Protein AF-A0A2D4NH31-F1 (afdb_monomer)

Radius of gyration: 20.45 Å; Cα contacts (8 Å, |Δi|>4): 441; chains: 1; bounding box: 51×54×57 Å

pLDDT: mean 83.86, std 16.25, range [34.94, 97.88]

Organism: NCBI:txid129469

Secondary structure (DSSP, 8-state):
--TT--EEEEEETTEEEEEEEEE----SS----EEEEEEEEEEEETTTTEEEEEEEEEEEEESS-EEEEEEEEEE-TTT--EEEEEEEEEEETTEEEEEEEEE-TTS-EEEEEEEEESS---SPPEEETTTEEEEEETTEEEEE-TTT-S-EEEEEEEEEEEEEEEETTTEEEEEEEEP-----S------HHHHHTTT-SEEEEE-

InterPro domains:
  IPR033333 Fanconi anemia group B protein [PTHR28450] (1-206)
  IPR060178 Fanconi anemia group B protein, N-terminal domain [PF28327] (13-206)

Solvent-accessible surface area (backbone atoms only — not comparable to full-atom values): 12253 Å² total; per-residue (Å²): 133,79,96,74,67,56,73,49,77,47,81,52,97,86,29,40,35,43,36,36,45,44,77,51,82,80,90,67,99,62,99,69,47,37,25,33,42,34,36,36,37,24,40,76,36,84,86,81,71,41,73,43,80,78,50,68,30,64,45,84,39,84,44,60,69,69,44,82,75,47,72,49,72,29,26,36,70,89,75,62,49,76,35,46,33,41,35,33,38,31,61,48,94,81,36,31,37,38,40,35,32,38,51,47,95,84,47,42,71,41,84,64,42,73,51,75,36,82,60,80,89,82,53,78,72,49,66,37,64,43,52,28,40,38,37,58,54,97,54,34,45,34,36,36,27,64,86,68,71,46,82,43,68,54,95,59,60,34,63,44,77,80,44,70,48,78,44,90,99,68,44,38,37,35,31,26,29,61,50,86,71,75,92,72,91,69,92,61,89,69,53,75,70,61,63,75,53,65,93,55,72,63,52,78,42,78,109

Mean predicted aligned error: 9.0 Å

Foldseek 3Di:
DDPPKDWDWDDDPQWIKIWIKDWDDDPDDDPKTKIKIKIFTWHQDPVVRDTDTPDMAMDIDIDDDKDFQDWDWAQAPVHRDTWIKTWMWDDDPQKIKIWIWTQDPVRDIDTQAMDIDSDDQPFDWDQYYNRKIWGDDDQWIWIDHSVRNDIDTDPAGAPDFPDWYQDPPQGTKTKGAHDPDDPDDDPDPDDPVNVVCPPDRMDMDHD

Structure (mmCIF, N/CA/C/O backbone):
data_AF-A0A2D4NH31-F1
#
_entry.id   AF-A0A2D4NH31-F1
#
loop_
_atom_site.group_PDB
_atom_site.id
_atom_site.type_symbol
_atom_site.label_atom_id
_atom_site.label_alt_id
_atom_site.label_comp_id
_atom_site.label_asym_id
_atom_site.label_entity_id
_atom_site.label_seq_id
_atom_site.pdbx_PDB_ins_code
_atom_site.Cartn_x
_atom_site.Cartn_y
_atom_site.Cartn_z
_atom_site.occupancy
_atom_site.B_iso_or_equiv
_atom_site.auth_seq_id
_atom_site.auth_comp_id
_atom_site.auth_asym_id
_atom_site.auth_atom_id
_atom_site.pdbx_PDB_model_num
ATOM 1 N N . MET A 1 1 ? 20.960 20.303 0.353 1.00 35.16 1 MET A N 1
ATOM 2 C CA . MET A 1 1 ? 19.932 19.276 0.087 1.00 35.16 1 MET A CA 1
ATOM 3 C C . MET A 1 1 ? 18.627 19.814 0.644 1.00 35.16 1 MET A C 1
ATOM 5 O O . MET A 1 1 ? 18.609 20.156 1.817 1.00 35.16 1 MET A O 1
ATOM 9 N N . SER A 1 2 ? 17.629 20.064 -0.207 1.00 34.94 2 SER A N 1
ATOM 10 C CA . SER A 1 2 ? 16.369 20.687 0.226 1.00 34.94 2 SER A CA 1
ATOM 11 C C . SER A 1 2 ? 15.550 19.700 1.059 1.00 34.94 2 SER A C 1
ATOM 13 O O . SER A 1 2 ? 15.501 18.517 0.737 1.00 34.94 2 SER A O 1
ATOM 15 N N . MET A 1 3 ? 14.921 20.198 2.119 1.00 40.22 3 MET A N 1
ATOM 16 C CA . MET A 1 3 ? 14.243 19.439 3.175 1.00 40.22 3 MET A CA 1
ATOM 17 C C . MET A 1 3 ? 12.854 18.899 2.761 1.00 40.22 3 MET A C 1
ATOM 19 O O . MET A 1 3 ? 12.161 18.314 3.585 1.00 40.22 3 MET A O 1
ATOM 23 N N . ASP A 1 4 ? 12.473 19.059 1.486 1.00 55.31 4 ASP A N 1
ATOM 24 C CA . ASP A 1 4 ? 11.104 18.853 0.982 1.00 55.31 4 ASP A CA 1
ATOM 25 C C . ASP A 1 4 ? 10.920 17.622 0.070 1.00 55.31 4 ASP A C 1
ATOM 27 O O . ASP A 1 4 ? 9.852 17.443 -0.517 1.00 55.31 4 ASP A O 1
ATOM 31 N N . GLN A 1 5 ? 11.935 16.764 -0.092 1.00 63.97 5 GLN A N 1
ATOM 32 C CA . GLN A 1 5 ? 11.829 15.556 -0.925 1.00 63.97 5 GLN A CA 1
ATOM 33 C C . GLN A 1 5 ? 11.678 14.306 -0.060 1.00 63.97 5 GLN A C 1
ATOM 35 O O . GLN A 1 5 ? 12.616 13.859 0.597 1.00 63.97 5 GLN A O 1
ATOM 40 N N . GLN A 1 6 ? 10.475 13.730 -0.072 1.00 84.50 6 GLN A N 1
ATOM 41 C CA . GLN A 1 6 ? 10.212 12.437 0.545 1.00 84.50 6 GLN A CA 1
ATOM 42 C C . GLN A 1 6 ? 10.413 11.317 -0.473 1.00 84.50 6 GLN A C 1
ATOM 44 O O . GLN A 1 6 ? 9.777 11.309 -1.531 1.00 84.50 6 GLN A O 1
ATOM 49 N N . GLU A 1 7 ? 11.246 10.345 -0.106 1.00 92.38 7 GLU A N 1
ATOM 50 C CA . GLU A 1 7 ? 11.591 9.208 -0.953 1.00 92.38 7 GLU A CA 1
ATOM 51 C C . GLU A 1 7 ? 11.245 7.875 -0.285 1.00 92.38 7 GLU A C 1
ATOM 53 O O . GLU A 1 7 ? 11.384 7.708 0.932 1.00 92.38 7 GLU A O 1
ATOM 58 N N . LYS A 1 8 ? 10.798 6.903 -1.084 1.00 94.88 8 LYS A N 1
ATOM 59 C CA . LYS A 1 8 ? 10.596 5.514 -0.656 1.00 94.88 8 LYS A CA 1
ATOM 60 C C . LYS A 1 8 ? 11.096 4.557 -1.728 1.00 94.88 8 LYS A C 1
ATOM 62 O O . LYS A 1 8 ? 10.799 4.726 -2.908 1.00 94.88 8 LYS A O 1
ATOM 67 N N . LEU A 1 9 ? 11.818 3.531 -1.292 1.00 95.50 9 LEU A N 1
ATOM 68 C CA . LEU A 1 9 ? 12.324 2.461 -2.144 1.00 95.50 9 LEU A CA 1
ATOM 69 C C . LEU A 1 9 ? 11.482 1.198 -1.968 1.00 95.50 9 LEU A C 1
ATOM 71 O O . LEU A 1 9 ? 11.072 0.871 -0.855 1.00 95.50 9 LEU A O 1
ATOM 75 N N . LEU A 1 10 ? 11.255 0.480 -3.063 1.00 96.44 10 LEU A N 1
ATOM 76 C CA . LEU A 1 10 ? 10.566 -0.808 -3.066 1.00 96.44 10 LEU A CA 1
ATOM 77 C C . LEU A 1 10 ? 11.167 -1.707 -4.148 1.00 96.44 10 LEU A C 1
ATOM 79 O O . LEU A 1 10 ? 11.255 -1.312 -5.307 1.00 96.44 10 LEU A O 1
ATOM 83 N N . SER A 1 11 ? 11.578 -2.919 -3.789 1.00 95.06 11 SER A N 1
ATOM 84 C CA . SER A 1 11 ? 11.993 -3.924 -4.769 1.00 95.06 11 SER A CA 1
ATOM 85 C C . SER A 1 11 ? 10.765 -4.609 -5.367 1.00 95.06 11 SER A C 1
ATOM 87 O O . SER A 1 11 ? 9.830 -4.941 -4.648 1.00 95.06 11 SER A O 1
ATOM 89 N N . TYR A 1 12 ? 10.746 -4.830 -6.678 1.00 94.25 12 TYR A N 1
ATOM 90 C CA . TYR A 1 12 ? 9.648 -5.494 -7.378 1.00 94.25 12 TYR A CA 1
ATOM 91 C C . TYR A 1 12 ? 10.181 -6.258 -8.592 1.00 94.25 12 TYR A C 1
ATOM 93 O O . TYR A 1 12 ? 10.705 -5.648 -9.521 1.00 94.25 12 TYR A O 1
ATOM 101 N N . ASN A 1 13 ? 10.056 -7.590 -8.593 1.00 90.19 13 ASN A N 1
ATOM 102 C CA . ASN A 1 13 ? 10.499 -8.467 -9.689 1.00 90.19 13 ASN A CA 1
ATOM 103 C C . ASN A 1 13 ? 11.940 -8.186 -10.170 1.00 90.19 13 ASN A C 1
ATOM 105 O O . ASN A 1 13 ? 12.196 -8.072 -11.365 1.00 90.19 13 ASN A O 1
ATOM 109 N N . GLY A 1 14 ? 12.879 -8.017 -9.231 1.00 89.94 14 GLY A N 1
ATOM 110 C CA . GLY A 1 14 ? 14.289 -7.725 -9.539 1.00 89.94 14 GLY A CA 1
ATOM 111 C C . GLY A 1 14 ? 14.580 -6.282 -9.975 1.00 89.94 14 GLY A C 1
ATOM 112 O O . GLY A 1 14 ? 15.736 -5.940 -10.203 1.00 89.94 14 GLY A O 1
ATOM 113 N N . ILE A 1 15 ? 13.561 -5.422 -10.055 1.00 94.06 15 ILE A N 1
ATOM 114 C CA . ILE A 1 15 ? 13.683 -3.988 -10.337 1.00 94.06 15 ILE A CA 1
ATOM 115 C C . ILE A 1 15 ? 13.574 -3.214 -9.021 1.00 94.06 15 ILE A C 1
ATOM 117 O O . ILE A 1 15 ? 12.772 -3.553 -8.150 1.00 94.06 15 ILE A O 1
ATOM 121 N N . LEU A 1 16 ? 14.357 -2.147 -8.880 1.00 96.56 16 LEU A N 1
ATOM 122 C CA . LEU A 1 16 ? 14.229 -1.193 -7.785 1.00 96.56 16 LEU A CA 1
ATOM 123 C C . LEU A 1 16 ? 13.302 -0.047 -8.207 1.00 96.56 16 LEU A C 1
ATOM 125 O O . LEU A 1 16 ? 13.543 0.622 -9.210 1.00 96.56 16 LEU A O 1
ATOM 129 N N . LEU A 1 17 ? 12.237 0.181 -7.446 1.00 97.06 17 LEU A N 1
ATOM 130 C CA . LEU A 1 17 ? 11.320 1.303 -7.620 1.00 97.06 17 LEU A CA 1
ATOM 131 C C . LEU A 1 17 ? 11.682 2.401 -6.622 1.0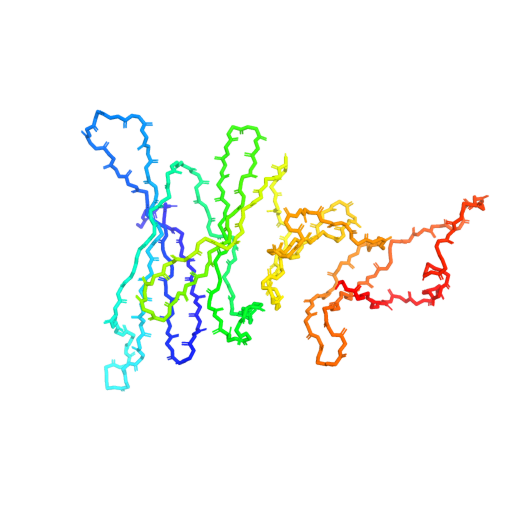0 97.06 17 LEU A C 1
ATOM 133 O O . LEU A 1 17 ? 11.694 2.155 -5.416 1.00 97.06 17 LEU A O 1
ATOM 137 N N . LEU A 1 18 ? 11.949 3.605 -7.120 1.00 96.62 18 LEU A N 1
ATOM 138 C CA . LEU A 1 18 ? 12.160 4.801 -6.307 1.00 96.62 18 LEU A CA 1
ATOM 139 C C . LEU A 1 18 ? 10.979 5.744 -6.488 1.00 96.62 18 LEU A C 1
ATOM 141 O O . LEU A 1 18 ? 10.797 6.313 -7.562 1.00 96.62 18 LEU A O 1
ATOM 145 N N . PHE A 1 19 ? 10.188 5.891 -5.431 1.00 96.38 19 PHE A N 1
ATOM 146 C CA . PHE A 1 19 ? 9.076 6.826 -5.352 1.00 96.38 19 PHE A CA 1
ATOM 147 C C . PHE A 1 19 ? 9.547 8.135 -4.737 1.00 96.38 19 PHE A C 1
ATOM 149 O O . PHE A 1 19 ? 10.156 8.119 -3.669 1.00 96.38 19 PHE A O 1
ATOM 156 N N . GLN A 1 20 ? 9.241 9.252 -5.388 1.00 94.81 20 GLN A N 1
ATOM 157 C CA . GLN A 1 20 ? 9.633 10.588 -4.942 1.00 94.81 20 GLN A CA 1
ATOM 158 C C . GLN A 1 20 ? 8.430 11.520 -5.035 1.00 94.81 20 GLN A C 1
ATOM 160 O O . GLN A 1 20 ? 7.769 11.580 -6.073 1.00 94.81 20 GLN A O 1
ATOM 165 N N . LEU A 1 21 ? 8.143 12.260 -3.967 1.00 92.69 21 LEU A N 1
ATOM 166 C CA . LEU A 1 21 ? 7.190 13.366 -4.029 1.00 92.69 21 LEU A CA 1
ATOM 167 C C . LEU A 1 21 ? 7.921 14.655 -4.395 1.00 92.69 21 LEU A C 1
ATOM 169 O O . LEU A 1 21 ? 8.914 15.019 -3.767 1.00 92.69 21 LEU A O 1
ATOM 173 N N . SER A 1 22 ? 7.394 15.365 -5.387 1.00 87.69 22 SER A N 1
ATOM 174 C CA . SER A 1 22 ? 7.805 16.730 -5.703 1.00 87.69 22 SER A CA 1
ATOM 175 C C . SER A 1 22 ? 6.610 17.666 -5.608 1.00 87.69 22 SER A C 1
ATOM 177 O O . SER A 1 22 ? 5.540 17.373 -6.152 1.00 87.69 22 SER A O 1
ATOM 179 N N . ARG A 1 23 ? 6.801 18.816 -4.966 1.00 80.12 23 ARG A N 1
ATOM 180 C CA . ARG A 1 23 ? 5.819 19.900 -4.974 1.00 80.12 23 ARG A CA 1
ATOM 181 C C . ARG A 1 23 ? 5.955 20.684 -6.280 1.00 80.12 23 ARG A C 1
ATOM 183 O O . ARG A 1 23 ? 7.057 21.074 -6.656 1.00 80.12 23 ARG A O 1
ATOM 190 N N . GLY A 1 24 ? 4.849 20.882 -6.986 1.00 66.25 24 GLY A N 1
ATOM 191 C CA . GLY A 1 24 ? 4.807 21.737 -8.164 1.00 66.25 24 GLY A CA 1
ATOM 192 C C . GLY A 1 24 ? 4.902 23.204 -7.753 1.00 66.25 24 GLY A C 1
ATOM 193 O O . GLY A 1 24 ? 4.111 23.669 -6.932 1.00 66.25 24 GLY A O 1
ATOM 194 N N . ASN A 1 25 ? 5.852 23.935 -8.334 1.00 54.06 25 ASN A N 1
ATOM 195 C CA . ASN A 1 25 ? 5.909 25.389 -8.233 1.00 54.06 25 ASN A CA 1
ATOM 196 C C . ASN A 1 25 ? 5.023 25.971 -9.339 1.00 54.06 25 ASN A C 1
ATOM 198 O O . ASN A 1 25 ? 5.438 26.006 -10.496 1.00 54.06 25 ASN A O 1
ATOM 202 N N . ASN A 1 26 ? 3.808 26.412 -9.013 1.00 51.53 26 ASN A N 1
ATOM 203 C CA . ASN A 1 26 ? 2.998 27.157 -9.976 1.00 51.53 26 ASN A CA 1
ATOM 204 C C . ASN A 1 26 ? 3.430 28.627 -9.959 1.00 51.53 26 ASN A C 1
ATOM 206 O O . ASN A 1 26 ? 3.247 29.324 -8.965 1.00 51.53 26 ASN A O 1
ATOM 210 N N . SER A 1 27 ? 4.007 29.092 -11.068 1.00 50.25 27 SER A N 1
ATOM 211 C CA . SER A 1 27 ? 4.379 30.493 -11.296 1.00 50.25 27 SER A CA 1
ATOM 212 C C . SER A 1 27 ? 3.287 31.319 -11.989 1.00 50.25 27 SER A C 1
ATOM 214 O O . SER A 1 27 ? 3.529 32.483 -12.296 1.00 50.25 27 SER A O 1
ATOM 216 N N . GLN A 1 28 ? 2.086 30.778 -12.231 1.00 48.62 28 GLN A N 1
ATOM 217 C CA . GLN A 1 28 ? 0.996 31.523 -12.871 1.00 48.62 28 GLN A CA 1
ATOM 218 C C . GLN A 1 28 ? -0.382 31.159 -12.297 1.00 48.62 28 GLN A C 1
ATOM 220 O O . GLN A 1 28 ? -0.857 30.038 -12.442 1.00 48.62 28 GLN A O 1
ATOM 225 N N . SER A 1 29 ? -0.970 32.154 -11.624 1.00 49.03 29 SER A N 1
ATOM 226 C CA . SER A 1 29 ? -2.395 32.523 -11.605 1.00 49.03 29 SER A CA 1
ATOM 227 C C . SER A 1 29 ? -3.462 31.419 -11.566 1.00 49.03 29 SER A C 1
ATOM 229 O O . SER A 1 29 ? -4.403 31.481 -12.347 1.00 49.03 29 SER A O 1
ATOM 231 N N . ASP A 1 30 ? -3.349 30.460 -10.649 1.00 48.38 30 ASP A N 1
ATOM 232 C CA . ASP A 1 30 ? -4.504 29.857 -9.971 1.00 48.38 30 ASP A CA 1
ATOM 233 C C . ASP A 1 30 ? -4.023 29.077 -8.737 1.00 48.38 30 ASP A C 1
ATOM 235 O O . ASP A 1 30 ? -3.063 28.307 -8.789 1.00 48.38 30 ASP A O 1
ATOM 239 N N . ASP A 1 31 ? -4.696 29.306 -7.612 1.00 55.06 31 ASP A N 1
ATOM 240 C CA . ASP A 1 31 ? -4.312 28.997 -6.221 1.00 55.06 31 ASP A CA 1
ATOM 241 C C . ASP A 1 31 ? -4.305 27.485 -5.868 1.00 55.06 31 ASP A C 1
ATOM 243 O O . ASP A 1 31 ? -4.482 27.079 -4.717 1.00 55.06 31 ASP A O 1
ATOM 247 N N . ILE A 1 32 ? -4.159 26.608 -6.868 1.00 61.59 32 ILE A N 1
ATOM 248 C CA . ILE A 1 32 ? -4.174 25.151 -6.710 1.00 61.59 32 ILE A CA 1
ATOM 249 C C . ILE A 1 32 ? -2.756 24.620 -6.874 1.00 61.59 32 ILE A C 1
ATOM 251 O O . ILE A 1 32 ? -2.276 24.351 -7.974 1.00 61.59 32 ILE A O 1
ATOM 255 N N . THR A 1 33 ? -2.089 24.419 -5.749 1.00 73.12 33 THR A N 1
ATOM 256 C CA . THR A 1 33 ? -0.815 23.712 -5.693 1.00 73.12 33 THR A CA 1
ATOM 257 C C . THR A 1 33 ? -1.012 22.227 -5.974 1.00 73.12 33 THR A C 1
ATOM 259 O O . THR A 1 33 ? -1.886 21.561 -5.415 1.00 73.12 33 THR A O 1
ATOM 262 N N . ASN A 1 34 ? -0.195 21.705 -6.884 1.00 82.69 34 ASN A N 1
ATOM 263 C CA . ASN A 1 34 ? -0.205 20.305 -7.287 1.00 82.69 34 ASN A CA 1
ATOM 264 C C . ASN A 1 34 ? 1.063 19.639 -6.775 1.00 82.69 34 ASN A C 1
ATOM 266 O O . ASN A 1 34 ? 2.152 20.187 -6.924 1.00 82.69 34 ASN A O 1
ATOM 270 N N . SER A 1 35 ? 0.934 18.447 -6.206 1.00 88.81 35 SER A N 1
ATOM 271 C CA . SER A 1 35 ? 2.084 17.596 -5.907 1.00 88.81 35 SER A CA 1
ATOM 272 C C . SER A 1 35 ? 2.091 16.424 -6.873 1.00 88.81 35 SER A C 1
ATOM 274 O O . SER A 1 35 ? 1.042 15.870 -7.202 1.00 88.81 35 SER A O 1
ATOM 276 N N . THR A 1 36 ? 3.272 16.022 -7.313 1.00 91.88 36 THR A N 1
ATOM 277 C CA . THR A 1 36 ? 3.429 14.903 -8.240 1.00 91.88 36 THR A CA 1
ATOM 278 C C . THR A 1 36 ? 4.196 13.793 -7.545 1.00 91.88 36 THR A C 1
ATOM 280 O O . THR A 1 36 ? 5.275 14.018 -6.996 1.00 91.88 36 THR A O 1
ATOM 283 N N . LEU A 1 37 ? 3.625 12.589 -7.556 1.00 95.00 37 LEU A N 1
ATOM 284 C CA . LEU A 1 37 ? 4.334 11.370 -7.195 1.00 95.00 37 LEU A CA 1
ATOM 285 C C . LEU A 1 37 ? 5.064 10.872 -8.436 1.00 95.00 37 LEU A C 1
ATOM 287 O O . LEU A 1 37 ? 4.428 10.465 -9.406 1.00 95.00 37 LEU A O 1
ATOM 291 N N . HIS A 1 38 ? 6.386 10.895 -8.400 1.00 95.12 38 HIS A N 1
ATOM 292 C CA . HIS A 1 38 ? 7.242 10.315 -9.421 1.00 95.12 38 HIS A CA 1
ATOM 293 C C . HIS A 1 38 ? 7.657 8.907 -9.023 1.00 95.12 38 HIS A C 1
ATOM 295 O O . HIS A 1 38 ? 7.822 8.602 -7.841 1.00 95.12 38 HIS A O 1
ATOM 301 N N . VAL A 1 39 ? 7.858 8.054 -10.020 1.00 96.62 39 VAL A N 1
ATOM 302 C CA . VAL A 1 39 ? 8.483 6.747 -9.848 1.00 96.62 39 VAL A CA 1
ATOM 303 C C . VAL A 1 39 ? 9.557 6.547 -10.896 1.00 96.62 39 VAL A C 1
ATOM 305 O O . VAL A 1 39 ? 9.341 6.799 -12.082 1.00 96.62 39 VAL A O 1
ATOM 308 N N . LYS A 1 40 ? 10.708 6.063 -10.447 1.00 96.06 40 LYS A N 1
ATOM 309 C CA . LYS A 1 40 ? 11.808 5.617 -11.296 1.00 96.06 40 LYS A CA 1
ATOM 310 C C . LYS A 1 40 ? 11.946 4.113 -11.163 1.00 96.06 40 LYS A C 1
ATOM 312 O O . LYS A 1 40 ? 12.031 3.597 -10.049 1.00 96.06 40 LYS A O 1
ATOM 317 N N . ARG A 1 41 ? 11.971 3.412 -12.295 1.00 96.56 41 ARG A N 1
ATOM 318 C CA . ARG A 1 41 ? 12.369 2.004 -12.363 1.00 96.56 41 ARG A CA 1
ATOM 319 C C . ARG A 1 41 ? 13.859 1.948 -12.598 1.00 96.56 41 ARG A C 1
ATOM 321 O O . ARG A 1 41 ? 14.330 2.500 -13.587 1.00 96.56 41 ARG A O 1
ATOM 328 N N . MET A 1 42 ? 14.575 1.270 -11.719 1.00 96.50 42 MET A N 1
ATOM 329 C CA . MET A 1 42 ? 16.020 1.151 -11.794 1.00 96.50 42 MET A CA 1
ATOM 330 C C . MET A 1 42 ? 16.434 -0.314 -11.800 1.00 96.50 42 MET A C 1
ATOM 332 O O . MET A 1 42 ? 15.929 -1.119 -11.017 1.00 96.50 42 MET A O 1
ATOM 336 N N . THR A 1 43 ? 17.375 -0.657 -12.668 1.00 96.19 43 THR A N 1
ATOM 33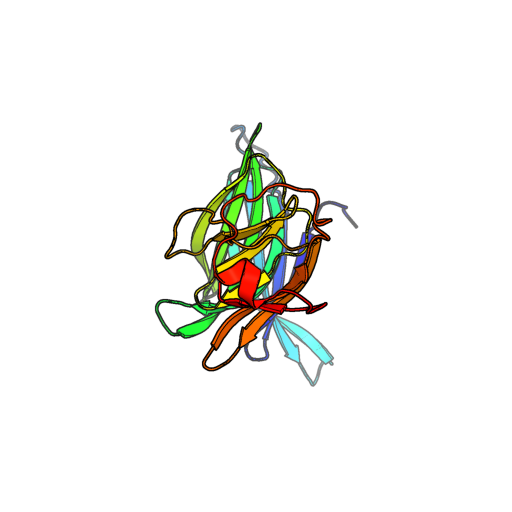7 C CA . THR A 1 43 ? 18.001 -1.982 -12.709 1.00 96.19 43 THR A CA 1
ATOM 338 C C . THR A 1 43 ? 19.460 -1.860 -12.330 1.00 96.19 43 THR A C 1
ATOM 340 O O . THR A 1 43 ? 20.118 -0.884 -12.689 1.00 96.19 43 THR A O 1
ATOM 343 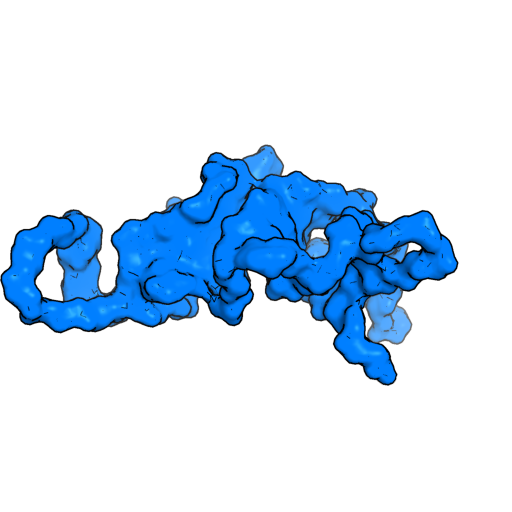N N . PHE A 1 44 ? 19.966 -2.856 -11.612 1.00 95.31 44 PHE A N 1
ATOM 344 C CA . PHE A 1 44 ? 21.378 -2.915 -11.279 1.00 95.31 44 PHE A CA 1
ATOM 345 C C . PHE A 1 44 ? 22.183 -3.378 -12.494 1.00 95.31 44 PHE A C 1
ATOM 347 O O . PHE A 1 44 ? 21.950 -4.466 -13.022 1.00 95.31 44 PHE A O 1
ATOM 354 N N . ASP A 1 45 ? 23.133 -2.559 -12.923 1.00 95.25 45 ASP A N 1
ATOM 355 C CA . ASP A 1 45 ? 24.088 -2.905 -13.963 1.00 95.25 45 ASP A CA 1
ATOM 356 C C . ASP A 1 45 ? 25.339 -3.515 -13.324 1.00 95.25 45 ASP A C 1
ATOM 358 O O . ASP A 1 45 ? 26.034 -2.894 -12.518 1.00 95.25 45 ASP A O 1
ATOM 362 N N . ASN A 1 46 ? 25.630 -4.768 -13.675 1.00 94.38 46 ASN A N 1
ATOM 363 C CA . ASN A 1 46 ? 26.757 -5.491 -13.096 1.00 94.38 46 ASN A CA 1
ATOM 364 C C . ASN A 1 46 ? 28.124 -5.011 -13.619 1.00 94.38 46 ASN A C 1
ATOM 366 O O . ASN A 1 46 ? 29.133 -5.260 -12.958 1.00 94.38 46 ASN A O 1
ATOM 370 N N . GLY A 1 47 ? 28.177 -4.366 -14.785 1.00 96.50 47 GLY A N 1
ATOM 371 C CA . GLY A 1 47 ? 29.400 -3.808 -15.356 1.00 96.50 47 GLY A CA 1
ATOM 372 C C . GLY A 1 47 ? 29.789 -2.505 -14.664 1.00 96.50 47 GLY A C 1
ATOM 373 O O . GLY A 1 47 ? 30.906 -2.387 -14.168 1.00 96.50 47 GLY A O 1
ATOM 374 N N . THR A 1 48 ? 28.853 -1.560 -14.567 1.00 95.25 48 THR A N 1
ATOM 375 C CA . THR A 1 48 ? 29.076 -0.257 -13.921 1.00 95.25 48 THR A CA 1
ATOM 376 C C . THR A 1 48 ? 28.952 -0.311 -12.400 1.00 95.25 48 THR A C 1
ATOM 378 O O . THR A 1 48 ? 29.439 0.595 -11.730 1.00 95.25 48 THR A O 1
ATOM 381 N N . LYS A 1 49 ? 28.337 -1.367 -11.845 1.00 95.00 49 LYS A N 1
ATOM 382 C CA . LYS A 1 49 ? 28.002 -1.519 -10.415 1.00 95.00 49 LYS A CA 1
ATOM 383 C C . LYS A 1 49 ? 27.040 -0.447 -9.896 1.00 95.00 49 LYS A C 1
ATOM 385 O O . LYS A 1 49 ? 27.032 -0.153 -8.701 1.00 95.00 49 LYS A O 1
ATOM 390 N N . LEU A 1 50 ? 26.224 0.131 -10.776 1.00 94.88 50 LEU A N 1
ATOM 391 C CA . LEU A 1 50 ? 25.284 1.202 -10.451 1.00 94.88 50 LEU A CA 1
ATOM 392 C C . LEU A 1 50 ? 23.849 0.817 -10.809 1.00 94.88 50 LEU A C 1
ATOM 394 O O . LEU A 1 50 ? 23.597 -0.032 -11.662 1.00 94.88 50 LEU A O 1
ATOM 398 N N . PHE A 1 51 ? 22.894 1.471 -10.151 1.00 94.94 51 PHE A N 1
ATOM 399 C CA . PHE A 1 51 ? 21.492 1.415 -10.544 1.00 94.94 51 PHE A CA 1
ATOM 400 C C . PHE A 1 51 ? 21.235 2.425 -11.659 1.00 94.94 51 PHE A C 1
ATOM 402 O O . PHE A 1 51 ? 21.364 3.630 -11.448 1.00 94.94 51 PHE A O 1
ATOM 409 N N . ASN A 1 52 ? 20.845 1.927 -12.828 1.00 95.19 52 ASN A N 1
ATOM 410 C CA . ASN A 1 52 ? 20.512 2.748 -13.984 1.00 95.19 52 ASN A CA 1
ATOM 411 C C . ASN A 1 52 ? 18.994 2.877 -14.110 1.00 95.19 52 ASN A C 1
ATOM 413 O O . ASN A 1 52 ? 18.265 1.893 -13.967 1.00 95.19 52 ASN A O 1
ATOM 417 N N . GLU A 1 53 ? 18.519 4.091 -14.383 1.00 95.81 53 GLU A N 1
ATOM 418 C CA . GLU A 1 53 ? 17.108 4.358 -14.662 1.00 95.81 53 GLU A CA 1
ATOM 419 C C . GLU A 1 53 ? 16.713 3.736 -16.009 1.00 95.81 53 GLU A C 1
ATOM 421 O O . GLU A 1 53 ? 17.329 4.001 -17.036 1.00 95.81 53 GLU A O 1
ATOM 426 N N . VAL A 1 54 ? 15.678 2.898 -15.994 1.00 94.44 54 VAL A N 1
ATOM 427 C CA . VAL A 1 54 ? 15.138 2.216 -17.179 1.00 94.44 54 VAL A CA 1
ATOM 428 C C . VAL A 1 54 ? 13.916 2.946 -17.716 1.00 94.44 54 VAL A C 1
ATOM 430 O O . VAL A 1 54 ? 13.705 3.035 -18.921 1.00 94.44 54 VAL A O 1
ATOM 433 N N . SER A 1 55 ? 13.066 3.434 -16.816 1.00 95.12 55 SER A N 1
ATOM 434 C CA . SER A 1 55 ? 11.845 4.142 -17.187 1.00 95.12 55 SER A CA 1
ATOM 435 C C . SER A 1 55 ? 11.290 4.920 -16.006 1.00 95.12 55 SER A C 1
ATOM 437 O O . SER A 1 55 ? 11.565 4.581 -14.850 1.00 95.12 55 SER A O 1
ATOM 439 N N . THR A 1 56 ? 10.439 5.895 -16.298 1.00 95.31 56 THR A N 1
ATOM 440 C CA . THR A 1 56 ? 9.771 6.712 -15.289 1.00 95.31 56 THR A CA 1
ATOM 441 C C . THR A 1 56 ? 8.259 6.690 -15.456 1.00 95.31 56 THR A C 1
ATOM 443 O O . THR A 1 56 ? 7.720 6.350 -16.511 1.00 95.31 56 THR A O 1
ATOM 446 N N . GLY A 1 57 ? 7.566 7.031 -14.377 1.00 94.62 57 GLY A N 1
ATOM 447 C CA . GLY A 1 57 ? 6.135 7.286 -14.357 1.00 94.62 57 GLY A CA 1
ATOM 448 C C . GLY A 1 57 ? 5.822 8.415 -13.388 1.00 94.62 57 GLY A C 1
ATOM 449 O O . GLY A 1 57 ? 6.647 8.784 -12.545 1.00 94.62 57 GLY A O 1
ATOM 450 N N . SER A 1 58 ? 4.621 8.967 -13.492 1.00 94.38 58 SER A N 1
ATOM 451 C CA . SER A 1 58 ? 4.160 9.991 -12.565 1.00 94.38 58 SER A CA 1
ATOM 452 C C . SER A 1 58 ? 2.657 9.915 -12.330 1.00 94.38 58 SER A C 1
ATOM 454 O O . SER A 1 58 ? 1.898 9.375 -13.137 1.00 94.38 58 SER A O 1
ATOM 456 N N . PHE A 1 59 ? 2.233 10.455 -11.194 1.00 93.69 59 PHE A N 1
ATOM 457 C CA . PHE A 1 59 ? 0.836 10.619 -10.828 1.00 93.69 59 PHE A CA 1
ATOM 458 C C . PHE A 1 59 ? 0.635 11.981 -10.173 1.00 93.69 59 PHE A C 1
ATOM 460 O O . PHE A 1 59 ? 1.236 12.282 -9.139 1.00 93.69 59 PHE A O 1
ATOM 467 N N . CYS A 1 60 ? -0.208 12.810 -10.785 1.00 91.06 60 CYS A N 1
ATOM 468 C CA . CYS A 1 60 ? -0.522 14.139 -10.278 1.00 91.06 60 CYS A CA 1
ATOM 469 C C . CYS A 1 60 ? -1.594 14.059 -9.192 1.00 91.06 60 CYS A C 1
ATOM 471 O O . CYS A 1 60 ? -2.643 13.436 -9.362 1.00 91.06 60 CYS A O 1
ATOM 473 N N . ILE A 1 61 ? -1.347 14.744 -8.083 1.00 89.12 61 ILE A N 1
ATOM 474 C CA . ILE A 1 61 ? -2.241 14.809 -6.939 1.00 89.12 61 ILE A CA 1
ATOM 475 C C . ILE A 1 61 ? -2.461 16.280 -6.618 1.00 89.12 61 ILE A C 1
ATOM 477 O O . ILE A 1 61 ? -1.560 16.997 -6.193 1.00 89.12 61 ILE A O 1
ATOM 481 N N . TYR A 1 62 ? -3.696 16.730 -6.788 1.00 85.94 62 TYR A N 1
ATOM 482 C CA . TYR A 1 62 ? -4.077 18.086 -6.416 1.00 85.94 62 TYR A CA 1
ATOM 483 C C . TYR A 1 62 ? -3.927 18.284 -4.908 1.00 85.94 62 TYR A C 1
ATOM 485 O O . TYR A 1 62 ? -4.388 17.429 -4.146 1.00 85.94 62 TYR A O 1
ATOM 493 N N . GLY A 1 63 ? -3.394 19.423 -4.473 1.00 80.31 63 GLY A N 1
ATOM 494 C CA . GLY A 1 63 ? -3.277 19.876 -3.085 1.00 80.31 63 GLY A CA 1
ATOM 495 C C . GLY A 1 63 ? -1.881 19.766 -2.461 1.00 80.31 63 GLY A C 1
ATOM 496 O O . GLY A 1 63 ? -0.941 19.230 -3.047 1.00 80.31 63 GLY A O 1
ATOM 497 N N . GLU A 1 64 ? -1.800 20.260 -1.226 1.00 78.19 64 GLU A N 1
ATOM 498 C CA . GLU A 1 64 ? -0.580 20.324 -0.406 1.00 78.19 64 GLU A CA 1
ATOM 499 C C . GLU A 1 64 ? -0.548 19.246 0.677 1.00 78.19 64 GLU A C 1
ATOM 501 O O . GLU A 1 64 ? -1.525 18.509 0.864 1.00 78.19 64 GLU A O 1
ATOM 506 N N . ASP A 1 65 ? 0.573 19.188 1.403 1.00 86.62 65 ASP A N 1
ATOM 507 C CA . ASP A 1 65 ? 0.795 18.310 2.555 1.00 86.62 65 ASP A CA 1
ATOM 508 C C . ASP A 1 65 ? 0.541 16.833 2.230 1.00 86.62 65 ASP A C 1
ATOM 510 O O . ASP A 1 65 ? -0.193 16.126 2.937 1.00 86.62 65 ASP A O 1
ATOM 514 N N . ILE A 1 66 ? 1.108 16.392 1.105 1.00 91.19 66 ILE A N 1
ATOM 515 C CA . ILE A 1 66 ? 1.067 15.000 0.667 1.00 91.19 66 ILE A CA 1
ATOM 516 C C . ILE A 1 66 ? 2.321 14.291 1.165 1.00 91.19 66 ILE A C 1
ATOM 518 O O . ILE A 1 66 ? 3.424 14.813 1.047 1.00 91.19 66 ILE A O 1
ATOM 522 N N . GLU A 1 67 ? 2.131 13.094 1.711 1.00 93.44 67 GLU A N 1
ATOM 523 C CA . GLU A 1 67 ? 3.177 12.294 2.338 1.00 93.44 67 GLU A CA 1
ATOM 524 C C . GLU A 1 67 ? 3.035 10.817 1.930 1.00 93.44 67 GLU A C 1
ATOM 526 O O . GLU A 1 67 ? 1.926 10.274 1.932 1.00 93.44 67 GLU A O 1
ATOM 531 N N . ILE A 1 68 ? 4.145 10.146 1.607 1.00 95.12 68 ILE A N 1
ATOM 532 C CA . ILE A 1 68 ? 4.208 8.695 1.391 1.00 95.12 68 ILE A CA 1
ATOM 533 C C . ILE A 1 68 ? 4.308 7.974 2.740 1.00 95.12 68 ILE A C 1
ATOM 535 O O . ILE A 1 68 ? 5.369 7.919 3.362 1.00 95.12 68 ILE A O 1
ATOM 539 N N . ILE A 1 69 ? 3.213 7.364 3.183 1.00 95.00 69 ILE A N 1
ATOM 540 C CA . ILE A 1 69 ? 3.155 6.664 4.473 1.00 95.00 69 ILE A CA 1
ATOM 541 C C . ILE A 1 69 ? 3.809 5.292 4.385 1.00 95.00 69 ILE A C 1
ATOM 543 O O . ILE A 1 69 ? 4.634 4.932 5.225 1.00 95.00 69 ILE A O 1
ATOM 547 N N . HIS A 1 70 ? 3.450 4.520 3.363 1.00 95.44 70 HIS A N 1
ATOM 548 C CA . HIS A 1 70 ? 3.903 3.143 3.236 1.00 95.44 70 HIS A CA 1
ATOM 549 C C . HIS A 1 70 ? 3.935 2.700 1.775 1.00 95.44 70 HIS A C 1
ATOM 551 O O . HIS A 1 70 ? 3.074 3.094 0.990 1.00 95.44 70 HIS A O 1
ATOM 557 N N . CYS A 1 71 ? 4.901 1.848 1.436 1.00 95.81 71 CYS A N 1
ATOM 558 C CA . CYS A 1 71 ? 4.981 1.170 0.148 1.00 95.81 71 CYS A CA 1
ATOM 559 C C . CYS A 1 71 ? 5.239 -0.311 0.403 1.00 95.81 71 CYS A C 1
ATOM 561 O O . CYS A 1 71 ? 6.134 -0.648 1.176 1.00 95.81 71 CYS A O 1
ATOM 563 N N . SER A 1 72 ? 4.489 -1.191 -0.249 1.00 95.25 72 SER A N 1
ATOM 564 C CA . SER A 1 72 ? 4.716 -2.636 -0.147 1.00 95.25 72 SER A CA 1
ATOM 565 C C . SER A 1 72 ? 4.157 -3.353 -1.367 1.00 95.25 72 SER A C 1
ATOM 567 O O . SER A 1 72 ? 3.307 -2.808 -2.073 1.00 95.25 72 SER A O 1
ATOM 569 N N . ASN A 1 73 ? 4.633 -4.570 -1.609 1.00 95.12 73 ASN A N 1
ATOM 570 C CA . ASN A 1 73 ? 4.069 -5.430 -2.637 1.00 95.12 73 ASN A CA 1
ATOM 571 C C . ASN A 1 73 ? 2.996 -6.316 -2.013 1.00 95.12 73 ASN A C 1
ATOM 573 O O . ASN A 1 73 ? 3.262 -6.979 -1.013 1.00 95.12 73 ASN A O 1
ATOM 577 N N . THR A 1 74 ? 1.817 -6.360 -2.621 1.00 93.69 74 THR A N 1
ATOM 578 C CA . THR A 1 74 ? 0.736 -7.243 -2.178 1.00 93.69 74 THR A CA 1
ATOM 579 C C . THR A 1 74 ? -0.094 -7.729 -3.365 1.00 93.69 74 THR A C 1
ATOM 581 O O . THR A 1 74 ? 0.004 -7.171 -4.460 1.00 93.69 74 THR A O 1
ATOM 584 N N . SER A 1 75 ? -0.835 -8.823 -3.194 1.00 93.06 75 SER A N 1
ATOM 585 C CA . SER A 1 75 ? -1.669 -9.392 -4.251 1.00 93.06 75 SER A CA 1
ATOM 586 C C . SER A 1 75 ? -2.924 -8.549 -4.475 1.00 93.06 75 SER A C 1
ATOM 588 O O . SER A 1 75 ? -3.639 -8.192 -3.534 1.00 93.06 75 SER A O 1
ATOM 590 N N . ASP A 1 76 ? -3.204 -8.229 -5.737 1.00 93.19 76 ASP A N 1
ATOM 591 C CA . ASP A 1 76 ? -4.433 -7.540 -6.126 1.00 93.19 76 ASP A CA 1
ATOM 592 C C . ASP A 1 76 ? -5.630 -8.490 -6.017 1.00 93.19 76 ASP A C 1
ATOM 594 O O . ASP A 1 76 ? -5.579 -9.630 -6.475 1.00 93.19 76 ASP A O 1
ATOM 598 N N . PHE A 1 77 ? -6.732 -8.026 -5.426 1.00 89.06 77 PHE A N 1
ATOM 599 C CA . PHE A 1 77 ? -7.911 -8.866 -5.194 1.00 89.06 77 PHE A CA 1
ATOM 600 C C . PHE A 1 77 ? -8.612 -9.337 -6.474 1.00 89.06 77 PHE A C 1
ATOM 602 O O . PHE A 1 77 ? -9.395 -10.281 -6.422 1.00 89.06 77 PHE A O 1
ATOM 609 N N . ARG A 1 78 ? -8.379 -8.667 -7.608 1.00 92.75 78 ARG A N 1
ATOM 610 C CA . ARG A 1 78 ? -9.035 -8.964 -8.887 1.00 92.75 78 ARG A CA 1
ATOM 611 C C . ARG A 1 78 ? -8.273 -10.018 -9.673 1.00 92.75 78 ARG A C 1
ATOM 613 O O . ARG A 1 78 ? -8.886 -10.789 -10.402 1.00 92.75 78 ARG A O 1
ATOM 620 N N . THR A 1 79 ? -6.945 -10.022 -9.561 1.00 92.31 79 THR A N 1
ATOM 621 C CA . THR A 1 79 ? -6.068 -10.845 -10.411 1.00 92.31 79 THR A CA 1
ATOM 622 C C . THR A 1 79 ? -5.197 -11.824 -9.631 1.00 92.31 79 THR A C 1
ATOM 624 O O . THR A 1 79 ? -4.633 -12.734 -10.228 1.00 92.31 79 THR A O 1
ATOM 627 N N . GLY A 1 80 ? -5.032 -11.631 -8.321 1.00 90.88 80 GLY A N 1
ATOM 628 C CA . GLY A 1 80 ? -4.071 -12.361 -7.491 1.00 90.88 80 GLY A CA 1
ATOM 629 C C . GLY A 1 80 ? -2.607 -11.993 -7.761 1.00 90.88 80 GLY A C 1
ATOM 630 O O . GLY A 1 80 ? -1.715 -12.490 -7.075 1.00 90.88 80 GLY A O 1
ATOM 631 N N . ILE A 1 81 ? -2.334 -11.116 -8.731 1.00 92.12 81 ILE A N 1
ATOM 632 C CA . ILE A 1 81 ? -0.975 -10.735 -9.115 1.00 92.12 81 ILE A CA 1
ATOM 633 C C . ILE A 1 81 ? -0.389 -9.812 -8.050 1.00 92.12 81 ILE A C 1
ATOM 635 O O . ILE A 1 81 ? -1.046 -8.888 -7.570 1.00 92.12 81 ILE A O 1
ATOM 639 N N . LEU A 1 82 ? 0.878 -10.045 -7.708 1.00 93.94 82 LEU A N 1
ATOM 640 C CA . LEU A 1 82 ? 1.637 -9.171 -6.828 1.00 93.94 82 LEU A CA 1
ATOM 641 C C . LEU A 1 82 ? 1.911 -7.833 -7.531 1.00 93.94 82 LEU A C 1
ATOM 643 O O . LEU A 1 82 ? 2.592 -7.789 -8.562 1.00 93.94 82 LEU A O 1
ATOM 647 N N . HIS A 1 83 ? 1.422 -6.743 -6.949 1.00 95.50 83 HIS A N 1
ATOM 648 C CA . HIS A 1 83 ? 1.646 -5.384 -7.430 1.00 95.50 83 HIS A CA 1
ATOM 649 C C . HIS A 1 83 ? 2.252 -4.497 -6.334 1.00 95.50 83 HIS A C 1
ATOM 651 O O . HIS A 1 83 ? 1.989 -4.714 -5.149 1.00 95.50 83 HIS A O 1
ATOM 657 N N . PRO A 1 84 ? 3.045 -3.477 -6.704 1.00 97.31 84 PRO A N 1
ATOM 658 C CA . PRO A 1 84 ? 3.446 -2.420 -5.787 1.00 97.31 84 PRO A CA 1
ATOM 659 C C . PRO A 1 84 ? 2.253 -1.528 -5.433 1.00 97.31 84 PRO A C 1
ATOM 661 O O . PRO A 1 84 ? 1.586 -0.989 -6.321 1.00 97.31 84 PRO A O 1
ATOM 664 N N . TYR A 1 85 ? 2.034 -1.318 -4.138 1.00 97.62 85 TYR A N 1
ATOM 665 C CA . TYR A 1 85 ? 1.038 -0.391 -3.610 1.00 97.62 85 TYR A CA 1
ATOM 666 C C . TYR A 1 85 ? 1.692 0.722 -2.807 1.00 97.62 85 TYR A C 1
ATOM 668 O O . TYR A 1 85 ? 2.655 0.498 -2.070 1.00 97.62 85 TYR A O 1
ATOM 676 N N . ILE A 1 86 ? 1.135 1.922 -2.944 1.00 97.75 86 ILE A N 1
ATOM 677 C CA . ILE A 1 86 ? 1.631 3.146 -2.327 1.00 97.75 86 ILE A CA 1
ATOM 678 C C . ILE A 1 86 ? 0.483 3.774 -1.546 1.00 97.75 86 ILE A C 1
ATOM 680 O O . ILE A 1 86 ? -0.520 4.195 -2.127 1.00 97.75 86 ILE A O 1
ATOM 684 N N . LEU A 1 87 ? 0.635 3.844 -0.225 1.00 97.88 87 LEU A N 1
ATOM 685 C CA . LEU A 1 87 ? -0.285 4.549 0.653 1.00 97.88 87 LEU A CA 1
ATOM 686 C C . LEU A 1 87 ? 0.204 5.977 0.860 1.00 97.88 87 LEU A C 1
ATOM 688 O O . LEU A 1 87 ? 1.261 6.219 1.446 1.00 97.88 87 LEU A O 1
ATOM 692 N N . LEU A 1 88 ? -0.614 6.919 0.415 1.00 96.31 88 LEU A N 1
ATOM 693 C CA . LEU A 1 88 ? -0.392 8.343 0.573 1.00 96.31 88 LEU A CA 1
ATOM 694 C C . LEU A 1 88 ? -1.338 8.912 1.623 1.00 96.31 88 LEU A C 1
ATOM 696 O O . LEU A 1 88 ? -2.509 8.535 1.715 1.00 96.31 88 LEU A O 1
ATOM 700 N N . LYS A 1 89 ? -0.839 9.890 2.363 1.00 95.00 89 LYS A N 1
ATOM 701 C CA . LYS A 1 89 ? -1.607 10.764 3.240 1.00 95.00 89 LYS A CA 1
ATOM 702 C C . LYS A 1 89 ? -1.659 12.140 2.606 1.00 95.00 89 LYS A C 1
ATOM 704 O O . LYS A 1 89 ? -0.678 12.610 2.049 1.00 95.00 89 LYS A O 1
ATOM 709 N N . LYS A 1 90 ? -2.808 12.789 2.722 1.00 92.06 90 LYS A N 1
ATOM 710 C CA . LYS A 1 90 ? -3.030 14.170 2.316 1.00 92.06 90 LYS A CA 1
ATOM 711 C C . LYS A 1 90 ? -3.800 14.894 3.409 1.00 92.06 90 LYS A C 1
ATOM 713 O O . LYS A 1 90 ? -4.937 14.522 3.726 1.00 92.06 90 LYS A O 1
ATOM 718 N N . LYS A 1 91 ? -3.231 15.965 3.955 1.00 87.50 91 LYS A N 1
ATOM 719 C CA . LYS A 1 91 ? -3.945 16.810 4.920 1.00 87.50 91 LYS A CA 1
ATOM 720 C C . LYS A 1 91 ? -5.011 17.646 4.197 1.00 87.50 91 LYS A C 1
ATOM 722 O O . LYS A 1 91 ? -4.756 18.245 3.157 1.00 87.50 91 LYS A O 1
ATOM 727 N N . LYS A 1 92 ? -6.246 17.677 4.711 1.00 81.06 92 LYS A N 1
ATOM 728 C CA . LYS A 1 92 ? -7.336 18.495 4.150 1.00 81.06 92 LYS A CA 1
ATOM 729 C C . LYS A 1 92 ? -8.146 19.172 5.258 1.00 81.06 92 LYS A C 1
ATOM 731 O O . LYS A 1 92 ? -9.129 18.622 5.758 1.00 81.06 92 LYS A O 1
ATOM 736 N N . LYS A 1 93 ? -7.808 20.425 5.578 1.00 80.31 93 LYS A N 1
ATOM 737 C CA . LYS A 1 93 ? -8.441 21.195 6.667 1.00 80.31 93 LYS A CA 1
ATOM 738 C C . LYS A 1 93 ? -8.422 20.383 7.979 1.00 80.31 93 LYS A C 1
ATOM 740 O O . LYS A 1 93 ? -7.347 20.085 8.481 1.00 80.31 93 LYS A O 1
ATOM 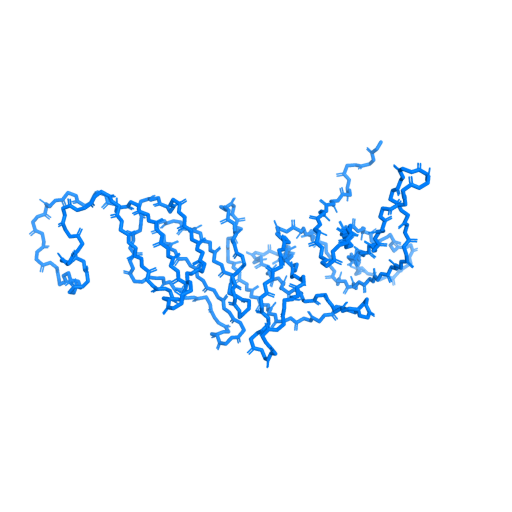745 N N . LYS A 1 94 ? -9.600 20.009 8.500 1.00 81.50 94 LYS A N 1
ATOM 746 C CA . LYS A 1 94 ? -9.784 19.234 9.741 1.00 81.50 94 LYS A CA 1
ATOM 747 C C . LYS A 1 94 ? -9.732 17.711 9.556 1.00 81.50 94 LYS A C 1
ATOM 749 O O . LYS A 1 94 ? -9.688 17.006 10.551 1.00 81.50 94 LYS A O 1
ATOM 754 N N . LYS A 1 95 ? -9.777 17.202 8.319 1.00 87.81 95 LYS A N 1
ATOM 755 C CA . LYS A 1 95 ? -9.753 15.758 8.033 1.00 87.81 95 LYS A CA 1
ATOM 756 C C . LYS A 1 95 ? -8.480 15.380 7.293 1.00 87.81 95 LYS A C 1
ATOM 758 O O . LYS A 1 95 ? -7.930 16.170 6.522 1.00 87.81 95 LYS A O 1
ATOM 763 N N . ILE A 1 96 ? -8.037 14.149 7.472 1.00 93.88 96 ILE A N 1
ATOM 764 C CA . ILE A 1 96 ? -6.886 13.600 6.766 1.00 93.88 96 ILE A CA 1
ATOM 765 C C . ILE A 1 96 ? -7.405 12.581 5.764 1.00 93.88 96 ILE A C 1
ATOM 767 O O . ILE A 1 96 ? -8.162 11.677 6.109 1.00 93.88 96 ILE A O 1
ATOM 771 N N . LYS A 1 97 ? -7.056 12.775 4.492 1.00 95.06 97 LYS A N 1
ATOM 772 C CA . LYS A 1 97 ? -7.415 11.861 3.411 1.00 95.06 97 LYS A CA 1
ATOM 773 C C . LYS A 1 97 ? -6.260 10.894 3.193 1.00 95.06 97 LYS A C 1
ATOM 775 O O . LYS A 1 97 ? -5.125 11.328 3.032 1.00 95.06 97 LYS A O 1
ATOM 780 N N . TYR A 1 98 ? -6.576 9.616 3.111 1.00 96.81 98 TYR A N 1
ATOM 781 C CA . TYR A 1 98 ? -5.651 8.565 2.722 1.00 96.81 98 TYR A CA 1
ATOM 782 C C . TYR A 1 98 ? -6.022 8.060 1.332 1.00 96.81 98 TYR A C 1
ATOM 784 O O . TYR A 1 98 ? -7.205 7.982 0.984 1.00 96.81 98 TYR A O 1
ATOM 792 N N . ILE A 1 99 ? -5.009 7.800 0.513 1.00 96.69 99 ILE A N 1
ATOM 793 C CA . ILE A 1 99 ? -5.144 7.399 -0.886 1.00 96.69 99 ILE A CA 1
ATOM 794 C C . ILE A 1 99 ? -4.224 6.207 -1.109 1.00 96.69 99 ILE A C 1
ATOM 796 O O . ILE A 1 99 ? -3.015 6.325 -0.928 1.00 96.69 99 ILE A O 1
ATOM 800 N N . LEU A 1 100 ? -4.792 5.080 -1.515 1.00 97.88 100 LEU A N 1
ATOM 801 C CA . LEU A 1 100 ? -4.045 3.901 -1.912 1.00 97.88 100 LEU A CA 1
ATOM 802 C C . LEU A 1 100 ? -3.963 3.840 -3.435 1.00 97.88 100 LEU A C 1
ATOM 804 O O . LEU A 1 100 ? -4.991 3.792 -4.120 1.00 97.88 100 LEU A O 1
ATOM 808 N N . LEU A 1 101 ? -2.738 3.823 -3.946 1.00 97.88 101 LEU A N 1
ATOM 809 C CA . LEU A 1 101 ? -2.449 3.670 -5.364 1.00 97.88 101 LEU A CA 1
ATOM 810 C C . LEU A 1 101 ? -1.843 2.295 -5.639 1.00 97.88 101 LEU A C 1
ATOM 812 O O . LEU A 1 101 ? -1.018 1.819 -4.862 1.00 97.88 101 LEU A O 1
ATOM 816 N N . LEU A 1 102 ? -2.212 1.706 -6.771 1.00 97.38 102 LEU A N 1
ATOM 817 C CA . LEU A 1 102 ? -1.551 0.548 -7.371 1.00 97.38 102 LEU A CA 1
ATOM 818 C C . LEU A 1 102 ? -0.658 1.037 -8.507 1.00 97.38 102 LEU A C 1
ATOM 820 O O . LEU A 1 102 ? -1.083 1.852 -9.329 1.00 97.38 102 LEU A O 1
ATOM 824 N N . PHE A 1 103 ? 0.577 0.546 -8.560 1.00 96.94 103 PHE A N 1
ATOM 825 C CA . PHE A 1 103 ? 1.505 0.847 -9.643 1.00 96.94 103 PHE A CA 1
ATOM 826 C C . PHE A 1 103 ? 1.620 -0.311 -10.642 1.00 96.94 103 PHE A C 1
ATOM 828 O O . PHE A 1 103 ? 2.150 -1.382 -10.349 1.00 96.94 103 PHE A O 1
ATOM 835 N N . HIS A 1 104 ? 1.130 -0.085 -11.857 1.00 93.12 104 HIS A N 1
ATOM 836 C CA . HIS A 1 104 ? 1.135 -1.063 -12.939 1.00 93.12 104 HIS A CA 1
ATOM 837 C C . HIS A 1 104 ? 2.522 -1.228 -13.565 1.00 93.12 104 HIS A C 1
ATOM 839 O O . HIS A 1 104 ? 3.351 -0.315 -13.575 1.00 93.12 104 HIS A O 1
ATOM 845 N N . THR A 1 105 ? 2.753 -2.387 -14.183 1.00 85.75 105 THR A N 1
ATOM 846 C CA . THR A 1 105 ? 3.972 -2.700 -14.955 1.00 85.75 105 THR A CA 1
ATOM 847 C C . THR A 1 105 ? 4.270 -1.680 -16.057 1.00 85.75 105 THR A C 1
ATOM 849 O O . THR A 1 105 ? 5.431 -1.375 -16.302 1.00 85.75 105 THR A O 1
ATOM 852 N N . HIS A 1 106 ? 3.235 -1.078 -16.645 1.00 86.94 106 HIS A N 1
ATOM 853 C CA . HIS A 1 106 ? 3.325 -0.086 -17.724 1.00 86.94 106 HIS A CA 1
ATOM 854 C C . HIS A 1 106 ? 3.540 1.360 -17.235 1.00 86.94 106 HIS A C 1
ATOM 856 O O . HIS A 1 106 ? 3.132 2.303 -17.908 1.00 86.94 106 HIS A O 1
ATOM 862 N N . ASN A 1 107 ? 4.124 1.548 -16.048 1.00 89.50 107 ASN A N 1
ATOM 863 C CA . ASN A 1 107 ? 4.376 2.859 -15.434 1.00 89.50 107 ASN A CA 1
ATOM 864 C C . ASN A 1 107 ? 3.127 3.725 -15.199 1.00 89.50 107 ASN A C 1
ATOM 866 O O . ASN A 1 107 ? 3.213 4.952 -15.145 1.00 89.50 107 ASN A O 1
ATOM 870 N N . LYS A 1 108 ? 1.962 3.092 -15.033 1.00 93.06 108 LYS A N 1
ATOM 871 C CA . LYS A 1 108 ? 0.696 3.776 -14.752 1.00 93.06 108 LYS A CA 1
ATOM 872 C C . LYS A 1 108 ? 0.279 3.560 -13.308 1.00 93.06 108 LYS A C 1
ATOM 874 O O . LYS A 1 108 ? 0.431 2.467 -12.774 1.00 93.06 108 LYS A O 1
ATOM 879 N N . PHE A 1 109 ? -0.286 4.594 -12.706 1.00 96.38 109 PHE A N 1
ATOM 880 C CA . PHE A 1 109 ? -0.909 4.501 -11.395 1.00 96.38 109 PHE A CA 1
ATOM 881 C C . PHE A 1 109 ? -2.417 4.332 -11.538 1.00 96.38 109 PHE A C 1
ATOM 883 O O . PHE A 1 109 ? -3.043 4.934 -12.411 1.00 96.38 109 PHE A O 1
ATOM 890 N N . GLU A 1 110 ? -2.993 3.539 -10.650 1.00 95.94 110 GLU A N 1
ATOM 891 C CA . GLU A 1 110 ? -4.429 3.361 -10.498 1.00 95.94 110 GLU A CA 1
ATOM 892 C C . GLU A 1 110 ? -4.833 3.722 -9.068 1.00 95.94 110 GLU A C 1
ATOM 894 O O . GLU A 1 110 ? -4.192 3.298 -8.107 1.00 95.94 110 GLU A O 1
ATOM 899 N N . LEU A 1 111 ? -5.908 4.498 -8.925 1.00 96.38 111 LEU A N 1
ATOM 900 C CA . LEU A 1 111 ? -6.524 4.754 -7.628 1.00 96.38 111 LEU A CA 1
ATOM 901 C C . LEU A 1 111 ? -7.360 3.544 -7.213 1.00 96.38 111 LEU A C 1
ATOM 903 O O . LEU A 1 111 ? -8.387 3.276 -7.829 1.00 96.38 111 LEU A O 1
ATOM 907 N N . VAL A 1 112 ? -6.952 2.868 -6.142 1.00 96.38 112 VAL A N 1
ATOM 908 C CA . VAL A 1 112 ? -7.622 1.649 -5.669 1.00 96.38 112 VAL A CA 1
ATOM 909 C C . VAL A 1 112 ? -8.591 1.932 -4.529 1.00 96.38 112 VAL A C 1
ATOM 911 O O . VAL A 1 112 ? -9.706 1.421 -4.514 1.00 96.38 112 VAL A O 1
ATOM 914 N N . LEU A 1 113 ? -8.184 2.763 -3.572 1.00 96.19 113 LEU A N 1
ATOM 915 C CA . LEU A 1 113 ? -8.994 3.074 -2.400 1.00 96.19 113 LEU A CA 1
ATOM 916 C C . LEU A 1 113 ? -8.699 4.493 -1.918 1.00 96.19 113 LEU A C 1
ATOM 918 O O . LEU A 1 113 ? -7.567 4.973 -1.970 1.00 96.19 113 LEU A O 1
ATOM 922 N N . GLN A 1 114 ? -9.722 5.170 -1.407 1.00 95.94 114 GLN A N 1
ATOM 923 C CA . GLN A 1 114 ? -9.563 6.429 -0.691 1.00 95.94 114 GLN A CA 1
ATOM 924 C C . GLN A 1 114 ? -10.469 6.452 0.536 1.00 95.94 114 GLN A C 1
ATOM 926 O O . GLN A 1 114 ? -11.634 6.075 0.457 1.00 95.94 114 GLN A O 1
ATOM 931 N N . PHE A 1 115 ? -9.960 6.957 1.652 1.00 96.25 115 PHE A N 1
ATOM 932 C CA . PHE A 1 115 ? -10.735 7.099 2.883 1.00 96.25 115 PHE A CA 1
ATOM 933 C C . PHE A 1 115 ? -10.307 8.346 3.651 1.00 96.25 115 PHE A C 1
ATOM 935 O O . PHE A 1 115 ? -9.341 9.025 3.288 1.00 96.25 115 PHE A O 1
ATOM 942 N N . LYS A 1 116 ? -11.086 8.718 4.665 1.00 95.75 116 LYS A N 1
ATOM 943 C CA . LYS A 1 116 ? -10.823 9.896 5.493 1.00 95.75 116 LYS A CA 1
ATOM 944 C C . LYS A 1 116 ? -10.852 9.498 6.954 1.00 95.75 116 LYS A C 1
ATOM 946 O O . LYS A 1 116 ? -11.752 8.772 7.360 1.00 95.75 116 LYS A O 1
ATOM 951 N N . LEU A 1 117 ? -9.915 10.039 7.714 1.00 95.19 117 LEU A N 1
ATOM 952 C CA . LEU A 1 117 ? -9.863 9.930 9.162 1.00 95.19 117 LEU A CA 1
ATOM 953 C C . LEU A 1 117 ? -9.851 11.330 9.769 1.00 95.19 117 LEU A C 1
ATOM 955 O O . LEU A 1 117 ? -9.364 12.290 9.161 1.00 95.19 117 LEU A O 1
ATOM 959 N N . ASP A 1 118 ? -10.389 11.430 10.976 1.00 93.50 118 ASP A N 1
ATOM 960 C CA . ASP A 1 118 ? -10.373 12.667 11.763 1.00 93.50 118 ASP A CA 1
ATOM 961 C C . ASP A 1 118 ? -9.091 12.776 12.616 1.00 93.50 118 ASP A C 1
ATOM 963 O O . ASP A 1 118 ? -8.866 13.772 13.297 1.00 93.50 118 ASP A O 1
ATOM 967 N N . TYR A 1 119 ? -8.209 11.778 12.502 1.00 92.94 119 TYR A N 1
ATOM 968 C CA . TYR A 1 119 ? -6.885 11.700 13.111 1.00 92.94 119 TYR A CA 1
ATOM 969 C C . TYR A 1 119 ? -5.833 11.277 12.072 1.00 92.94 119 TYR A C 1
ATOM 971 O O . TYR A 1 119 ? -6.156 10.812 10.975 1.00 92.94 119 TYR A O 1
ATOM 979 N N . ALA A 1 120 ? -4.554 11.467 12.405 1.00 92.50 120 ALA A N 1
ATOM 980 C CA . ALA A 1 120 ? -3.441 10.971 11.600 1.00 92.50 120 ALA A CA 1
ATOM 981 C C . ALA A 1 120 ? -3.035 9.591 12.114 1.00 92.50 120 ALA A C 1
ATOM 983 O O . ALA A 1 120 ? -2.766 9.464 13.304 1.00 92.50 120 ALA A O 1
ATOM 984 N N . ILE A 1 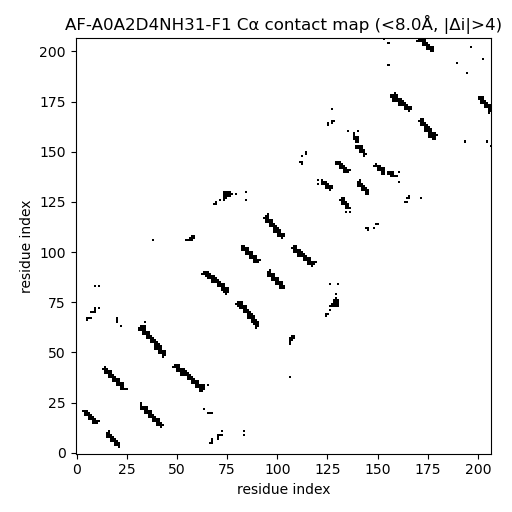121 ? -2.930 8.601 11.231 1.00 94.31 121 ILE A N 1
ATOM 985 C CA . ILE A 1 121 ? -2.265 7.333 11.541 1.00 94.31 121 ILE A CA 1
ATOM 986 C C . ILE A 1 121 ? -0.799 7.637 11.862 1.00 94.31 121 ILE A C 1
ATOM 988 O O . ILE A 1 121 ? -0.093 8.205 11.019 1.00 94.31 121 ILE A O 1
ATOM 992 N N . LYS A 1 122 ? -0.375 7.319 13.086 1.00 90.25 122 LYS A N 1
ATOM 993 C CA . LYS A 1 122 ? 1.004 7.508 13.571 1.00 90.25 122 LYS A CA 1
ATOM 994 C C . LYS A 1 122 ? 1.705 6.172 13.789 1.00 90.25 122 LYS A C 1
ATOM 996 O O . LYS A 1 122 ? 2.928 6.095 13.741 1.00 90.25 122 LYS A O 1
ATOM 1001 N N . GLU A 1 123 ? 0.916 5.144 14.045 1.00 88.88 123 GLU A N 1
ATOM 1002 C CA . GLU A 1 123 ? 1.325 3.781 14.292 1.00 88.88 123 GLU A CA 1
ATOM 1003 C C . GLU A 1 123 ? 1.783 3.106 12.990 1.00 88.88 123 GLU A C 1
ATOM 1005 O O . GLU A 1 123 ? 1.401 3.531 11.892 1.00 88.88 123 GLU A O 1
ATOM 1010 N N . PRO A 1 124 ? 2.595 2.039 13.081 1.00 90.12 124 PRO A N 1
ATOM 1011 C CA . PRO A 1 124 ? 2.990 1.269 11.912 1.00 90.12 124 PRO A CA 1
ATOM 1012 C C . PRO A 1 124 ? 1.775 0.753 11.133 1.00 90.12 124 PRO A C 1
ATOM 1014 O O . PRO A 1 124 ? 0.896 0.087 11.680 1.00 90.12 124 PRO A O 1
ATOM 1017 N N . VAL A 1 125 ? 1.762 1.037 9.832 1.00 94.31 125 VAL A N 1
ATOM 1018 C CA . VAL A 1 125 ? 0.747 0.553 8.891 1.00 94.31 125 VAL A CA 1
ATOM 1019 C C . VAL A 1 125 ? 1.284 -0.656 8.144 1.00 94.31 125 VAL A C 1
ATOM 1021 O O . VAL A 1 125 ? 2.458 -0.680 7.767 1.00 94.31 125 VAL A O 1
ATOM 1024 N N . LYS A 1 126 ? 0.413 -1.628 7.872 1.00 94.12 126 LYS A N 1
ATOM 1025 C CA . LYS A 1 126 ? 0.684 -2.710 6.921 1.00 94.12 126 LYS A CA 1
ATOM 1026 C C . LYS A 1 126 ? -0.354 -2.718 5.807 1.00 94.12 126 LYS A C 1
ATOM 1028 O O . LYS A 1 126 ? -1.505 -2.341 6.020 1.00 94.12 126 LYS A O 1
ATOM 1033 N N . ILE A 1 127 ? 0.067 -3.158 4.624 1.00 96.00 127 ILE A N 1
ATOM 1034 C CA . ILE A 1 127 ? -0.813 -3.430 3.486 1.00 96.00 127 ILE A CA 1
ATOM 1035 C C . ILE A 1 127 ? -0.684 -4.926 3.179 1.00 96.00 127 ILE A C 1
ATOM 1037 O O . ILE A 1 127 ? 0.407 -5.410 2.886 1.00 96.00 127 ILE A O 1
ATOM 1041 N N . LEU A 1 128 ? -1.783 -5.658 3.312 1.00 94.62 128 LEU A N 1
ATOM 1042 C CA . LEU A 1 128 ? -1.872 -7.116 3.170 1.00 94.62 128 LEU A CA 1
ATOM 1043 C C . LEU A 1 128 ? -2.603 -7.487 1.876 1.00 94.62 128 LEU A C 1
ATOM 1045 O O . LEU A 1 128 ? -2.971 -6.587 1.123 1.00 94.62 128 LEU A O 1
ATOM 1049 N N . ALA A 1 129 ? -2.783 -8.775 1.564 1.00 92.56 129 ALA A N 1
ATOM 1050 C CA . ALA A 1 129 ? -3.462 -9.209 0.334 1.00 92.56 129 ALA A CA 1
ATOM 1051 C C . ALA A 1 129 ? -4.845 -8.587 0.142 1.00 92.56 129 ALA A C 1
ATOM 1053 O O . ALA A 1 129 ? -5.524 -8.184 1.092 1.00 92.56 129 ALA A O 1
ATOM 1054 N N . GLY A 1 130 ? -5.259 -8.520 -1.121 1.00 90.44 130 GLY A N 1
ATOM 1055 C CA . GLY A 1 130 ? -6.527 -7.925 -1.499 1.00 90.44 130 GLY A CA 1
ATOM 1056 C C . GLY A 1 130 ? -6.565 -6.411 -1.295 1.00 90.44 130 GLY A C 1
ATOM 1057 O O . GLY A 1 130 ? -7.631 -5.845 -1.089 1.00 90.44 130 GLY A O 1
ATOM 1058 N N . PRO A 1 131 ? -5.432 -5.737 -1.510 1.00 94.38 131 PRO A N 1
ATOM 1059 C CA . PRO A 1 131 ? -4.869 -4.720 -0.606 1.00 94.38 131 PRO A CA 1
ATOM 1060 C C . PRO A 1 131 ? -5.719 -4.334 0.621 1.00 94.38 131 PRO A C 1
ATOM 1062 O O . PRO A 1 131 ? -6.499 -3.382 0.583 1.00 94.38 131 PRO A O 1
ATOM 1065 N N . THR A 1 132 ? -5.491 -5.000 1.753 1.00 96.00 132 THR A N 1
ATOM 1066 C CA . THR A 1 132 ? -6.085 -4.602 3.043 1.00 96.00 132 THR A CA 1
ATOM 1067 C C . THR A 1 132 ? -5.111 -3.734 3.830 1.00 96.00 132 THR A C 1
ATOM 1069 O O . THR A 1 132 ? -4.010 -4.175 4.153 1.00 96.00 132 THR A O 1
ATOM 1072 N N . ILE A 1 133 ? -5.500 -2.503 4.154 1.00 97.00 133 ILE A N 1
ATOM 1073 C CA . ILE A 1 133 ? -4.717 -1.607 5.011 1.00 97.00 133 ILE A CA 1
ATOM 1074 C C . ILE A 1 133 ? -5.109 -1.882 6.456 1.00 97.00 133 ILE A C 1
ATOM 1076 O O . ILE A 1 133 ? -6.292 -1.814 6.782 1.00 97.00 133 ILE A O 1
ATOM 1080 N N . ILE A 1 134 ? -4.124 -2.140 7.311 1.00 95.31 134 ILE A N 1
ATOM 1081 C CA . ILE A 1 134 ? -4.324 -2.398 8.737 1.00 95.31 134 ILE A CA 1
ATOM 1082 C C . ILE A 1 134 ? -3.387 -1.530 9.578 1.00 95.31 134 ILE A C 1
ATOM 1084 O O . ILE A 1 134 ? -2.209 -1.357 9.247 1.00 95.31 134 ILE A O 1
ATOM 1088 N N . TRP A 1 135 ? -3.923 -0.956 10.651 1.00 94.69 135 TRP A N 1
ATOM 1089 C CA . TRP A 1 135 ? -3.178 -0.149 11.614 1.00 94.69 135 TRP A CA 1
ATOM 1090 C C . TRP A 1 135 ? -3.823 -0.246 12.993 1.00 94.69 135 TRP A C 1
ATOM 1092 O O . TRP A 1 135 ? -4.968 -0.668 13.146 1.00 94.69 135 TRP A O 1
ATOM 1102 N N . TYR A 1 136 ? -3.067 0.145 14.008 1.00 90.81 136 TYR A N 1
ATOM 1103 C CA . TYR A 1 136 ? -3.545 0.195 15.380 1.00 90.81 136 TYR A CA 1
ATOM 1104 C C . TYR A 1 136 ? -3.839 1.641 15.773 1.00 90.81 136 TYR A C 1
ATOM 1106 O O . TYR A 1 136 ? -3.090 2.535 15.391 1.00 90.81 136 TYR A O 1
ATOM 1114 N N . TYR A 1 137 ? -4.921 1.878 16.511 1.00 91.62 137 TYR A N 1
ATOM 1115 C CA . TYR A 1 137 ? -5.285 3.203 17.008 1.00 91.62 137 TYR A CA 1
ATOM 1116 C C . TYR A 1 137 ? -6.100 3.083 18.299 1.00 91.62 137 TYR A C 1
ATOM 1118 O O . TYR A 1 137 ? -7.112 2.388 18.324 1.00 91.62 137 TYR A O 1
ATOM 1126 N N . GLU A 1 138 ? -5.665 3.757 19.369 1.00 88.19 138 GLU A N 1
ATOM 1127 C CA . GLU A 1 138 ? -6.384 3.837 20.657 1.00 88.19 138 GLU A CA 1
ATOM 1128 C C . GLU A 1 138 ? -6.933 2.488 21.173 1.00 88.19 138 GLU A 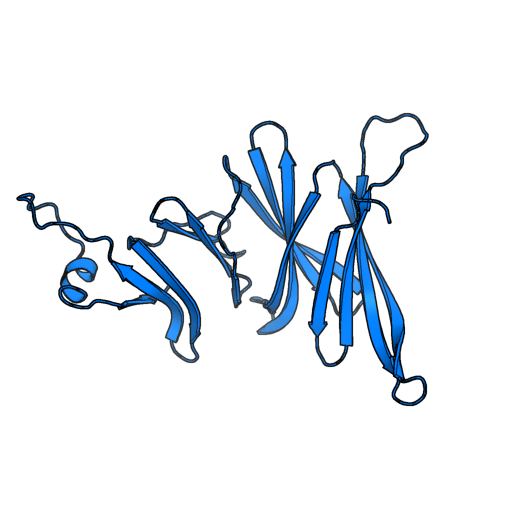C 1
ATOM 1130 O O . GLU A 1 138 ? -8.106 2.379 21.518 1.00 88.19 138 GLU A O 1
ATOM 1135 N N . GLY A 1 139 ? -6.116 1.428 21.208 1.00 83.31 139 GLY A N 1
ATOM 1136 C CA . GLY A 1 139 ? -6.569 0.115 21.707 1.00 83.31 139 GLY A CA 1
ATOM 1137 C C . GLY A 1 139 ? -7.220 -0.788 20.657 1.00 83.31 139 GLY A C 1
ATOM 1138 O O . GLY A 1 139 ? -7.488 -1.960 20.921 1.00 83.31 139 GLY A O 1
ATOM 1139 N N . HIS A 1 140 ? -7.475 -0.259 19.462 1.00 87.62 140 HIS A N 1
ATOM 1140 C CA . HIS A 1 140 ? -8.266 -0.922 18.438 1.00 87.62 140 HIS A CA 1
ATOM 1141 C C . HIS A 1 140 ? -7.425 -1.238 17.207 1.00 87.62 140 HIS A C 1
ATOM 1143 O O . HIS A 1 140 ? -6.685 -0.398 16.687 1.00 87.62 140 HIS A O 1
ATOM 1149 N N . LEU A 1 141 ? -7.565 -2.467 16.716 1.00 90.12 141 LEU A N 1
ATOM 1150 C CA . LEU A 1 141 ? -7.028 -2.868 15.427 1.00 90.12 141 LEU A CA 1
ATOM 1151 C C . LEU A 1 141 ? -8.043 -2.497 14.342 1.00 90.12 141 LEU A C 1
ATOM 1153 O O . LEU A 1 141 ? -9.138 -3.059 14.282 1.00 90.12 141 LEU A O 1
ATOM 1157 N N . LEU A 1 142 ? -7.682 -1.533 13.503 1.00 94.00 142 LEU A N 1
ATOM 1158 C CA . LEU A 1 142 ? -8.538 -0.990 12.456 1.00 94.00 142 LEU A CA 1
ATOM 1159 C C . LEU A 1 142 ? -8.057 -1.458 11.088 1.00 94.00 142 LEU A C 1
ATOM 1161 O O . LEU A 1 142 ? -6.853 -1.566 10.844 1.00 94.00 142 LEU A O 1
ATOM 1165 N N . HIS A 1 143 ? -8.998 -1.704 10.184 1.00 95.12 143 HIS A N 1
ATOM 1166 C CA . HIS A 1 143 ? -8.677 -2.098 8.821 1.00 95.12 143 HIS A CA 1
ATOM 1167 C C . HIS A 1 143 ? -9.661 -1.537 7.796 1.00 95.12 143 HIS A C 1
ATOM 1169 O O . HIS A 1 143 ? -10.789 -1.159 8.110 1.00 95.12 143 HIS A O 1
ATOM 1175 N N . ILE A 1 144 ? -9.219 -1.476 6.544 1.00 97.00 144 ILE A N 1
ATOM 1176 C CA . ILE A 1 144 ? -10.045 -1.135 5.384 1.00 97.00 144 ILE A CA 1
ATOM 1177 C C . ILE A 1 144 ? -9.487 -1.827 4.141 1.00 97.00 144 ILE A C 1
ATOM 1179 O O . ILE A 1 144 ? -8.271 -1.926 3.973 1.00 97.00 144 ILE A O 1
ATOM 1183 N N . SER A 1 145 ? -10.365 -2.260 3.243 1.00 95.75 145 SER A N 1
ATOM 1184 C CA . SER A 1 145 ? -9.998 -2.793 1.932 1.00 95.75 145 SER A CA 1
ATOM 1185 C C . SER A 1 145 ? -10.903 -2.208 0.838 1.00 95.75 145 SER A C 1
ATOM 1187 O O . SER A 1 145 ? -11.938 -1.603 1.146 1.00 95.75 145 SER A O 1
ATOM 1189 N N . PRO A 1 146 ? -10.549 -2.357 -0.451 1.00 94.44 146 PRO A N 1
ATOM 1190 C CA . PRO A 1 146 ? -11.438 -2.012 -1.560 1.00 94.44 146 PRO A CA 1
ATOM 1191 C C . PRO A 1 146 ? -12.810 -2.687 -1.474 1.00 94.44 146 PRO A C 1
ATOM 1193 O O . PRO A 1 146 ? -13.803 -2.103 -1.896 1.00 94.44 146 PRO A O 1
ATOM 1196 N N . GLN A 1 147 ? -12.868 -3.897 -0.913 1.00 91.81 147 GLN A N 1
ATOM 1197 C CA . GLN A 1 147 ? -14.089 -4.681 -0.765 1.00 91.81 147 GLN A CA 1
ATOM 1198 C C . GLN A 1 147 ? -14.966 -4.159 0.374 1.00 91.81 147 GLN A C 1
ATOM 1200 O O . GLN A 1 147 ? -16.183 -4.116 0.217 1.00 91.81 147 GLN A O 1
ATOM 1205 N N . THR A 1 148 ? -14.377 -3.752 1.507 1.00 93.19 148 THR A N 1
ATOM 1206 C CA . THR A 1 148 ? -15.169 -3.197 2.616 1.00 93.19 148 THR A CA 1
ATOM 1207 C C . THR A 1 148 ? -15.602 -1.763 2.331 1.00 93.19 148 THR A C 1
ATOM 1209 O O . THR A 1 148 ? -16.692 -1.361 2.728 1.00 93.19 148 THR A O 1
ATOM 1212 N N . GLY A 1 149 ? -14.749 -0.961 1.683 1.00 92.81 149 GLY A N 1
ATOM 1213 C CA . GLY A 1 149 ? -15.012 0.445 1.351 1.00 92.81 149 GLY A CA 1
ATOM 1214 C C . GLY A 1 149 ? -15.157 1.383 2.560 1.00 92.81 149 GLY A C 1
ATOM 1215 O O . GLY A 1 149 ? -15.313 2.593 2.390 1.00 92.81 149 GLY A O 1
ATOM 1216 N N . THR A 1 150 ? -15.080 0.851 3.779 1.00 95.62 150 THR A N 1
ATOM 1217 C CA . THR A 1 150 ? -15.195 1.574 5.045 1.00 95.62 150 THR A CA 1
ATOM 1218 C C . THR A 1 150 ? -14.203 1.029 6.061 1.00 95.62 150 THR A C 1
ATOM 1220 O O . THR A 1 150 ? -13.792 -0.131 5.995 1.00 95.62 150 THR A O 1
ATOM 1223 N N . VAL A 1 151 ? -13.826 1.884 7.009 1.00 96.44 151 VAL A N 1
ATOM 1224 C CA . VAL A 1 151 ? -12.969 1.496 8.126 1.00 96.44 151 VAL A CA 1
ATOM 1225 C C . VAL A 1 151 ? -13.779 0.631 9.081 1.00 96.44 151 VAL A C 1
ATOM 1227 O O . VAL A 1 151 ? -14.834 1.049 9.559 1.00 96.44 151 VAL A O 1
ATOM 1230 N N . LEU A 1 152 ? -13.274 -0.567 9.338 1.00 94.44 152 LEU A N 1
ATOM 1231 C CA . LEU A 1 152 ? -13.820 -1.528 10.278 1.00 94.44 152 LEU A CA 1
ATOM 1232 C C . LEU A 1 152 ? -12.869 -1.681 11.463 1.00 94.44 152 LEU A C 1
ATOM 1234 O O . LEU A 1 152 ? -11.658 -1.483 11.350 1.00 94.44 152 LEU A O 1
ATOM 1238 N N . CYS A 1 153 ? -13.442 -2.036 12.605 1.00 90.94 153 CYS A N 1
ATOM 1239 C CA . CYS A 1 153 ? -12.713 -2.331 13.827 1.00 90.94 153 CYS A CA 1
ATOM 1240 C C . CYS A 1 153 ? -12.788 -3.829 14.092 1.00 90.94 153 CYS A C 1
ATOM 1242 O O . CYS A 1 153 ? -13.876 -4.404 14.035 1.00 90.94 153 CYS A O 1
ATOM 1244 N N . ALA A 1 154 ? -11.653 -4.450 14.410 1.00 84.75 154 ALA A N 1
ATOM 1245 C CA . ALA A 1 154 ? -11.665 -5.796 14.956 1.00 84.75 154 ALA A CA 1
ATOM 1246 C C . ALA A 1 154 ? -12.470 -5.796 16.276 1.00 84.75 154 ALA A C 1
ATOM 1248 O O . ALA A 1 154 ? -12.314 -4.876 17.082 1.00 84.75 154 ALA A O 1
ATOM 1249 N N . PRO A 1 155 ? -13.314 -6.809 16.527 1.00 75.88 155 PRO A N 1
ATOM 1250 C CA . PRO A 1 155 ? -14.111 -6.935 17.746 1.00 75.88 155 PRO A CA 1
ATOM 1251 C C . PRO A 1 155 ? -13.256 -7.210 18.994 1.00 75.88 155 PRO A C 1
ATOM 1253 O O . PRO A 1 155 ? -13.769 -7.175 20.106 1.00 75.88 155 PRO A O 1
ATOM 1256 N N . ILE A 1 156 ? -11.963 -7.483 18.816 1.00 73.81 156 ILE A N 1
ATOM 1257 C CA . ILE A 1 156 ? -11.005 -7.741 19.884 1.00 73.81 156 ILE A CA 1
ATOM 1258 C C . ILE A 1 156 ? -10.173 -6.491 20.175 1.00 73.81 156 ILE A C 1
ATOM 1260 O O . ILE A 1 156 ? -9.660 -5.837 19.265 1.00 73.81 156 ILE A O 1
ATOM 1264 N N . GLN A 1 157 ? -9.945 -6.242 21.465 1.00 77.38 157 GLN A N 1
ATOM 1265 C CA . GLN A 1 157 ? -9.007 -5.234 21.951 1.00 77.38 157 GLN A CA 1
ATOM 1266 C C . GLN A 1 157 ? -7.652 -5.855 22.301 1.00 77.38 157 GLN A C 1
ATOM 1268 O O . GLN A 1 157 ? -7.538 -6.738 23.159 1.00 77.38 157 GLN A O 1
ATOM 1273 N N . PHE A 1 158 ? -6.609 -5.339 21.661 1.00 76.62 158 PHE A N 1
ATOM 1274 C CA . PHE A 1 158 ? -5.222 -5.642 21.997 1.00 76.62 158 PHE A CA 1
ATOM 1275 C C . PHE A 1 158 ? -4.691 -4.548 22.933 1.00 76.62 158 PHE A C 1
ATOM 1277 O O . PHE A 1 158 ? -5.086 -3.397 22.810 1.00 76.62 158 PHE A O 1
ATOM 1284 N N . SER A 1 159 ? -3.793 -4.872 23.867 1.00 77.88 159 SER A N 1
ATOM 1285 C CA . SER A 1 159 ? -2.945 -3.844 24.504 1.00 77.88 159 SER A CA 1
ATOM 1286 C C . SER A 1 159 ? -1.831 -3.411 23.567 1.00 77.88 159 SER A C 1
ATOM 1288 O O . SER A 1 159 ? -1.459 -2.239 23.525 1.00 77.88 159 SER A O 1
ATOM 1290 N N . SER A 1 160 ? -1.289 -4.380 22.833 1.00 80.06 160 SER A N 1
ATOM 1291 C CA . SER A 1 160 ? -0.224 -4.196 21.868 1.00 80.06 160 SER A CA 1
ATOM 1292 C C . SER A 1 160 ? -0.379 -5.220 20.755 1.00 80.06 160 SER A C 1
ATOM 1294 O O . SER A 1 160 ? -0.602 -6.406 21.010 1.00 80.06 160 SER A O 1
ATOM 1296 N N . VAL A 1 161 ? -0.236 -4.760 19.515 1.00 83.69 161 VAL A N 1
ATOM 1297 C CA . VAL A 1 161 ? -0.171 -5.628 18.339 1.00 83.69 161 VAL A CA 1
ATOM 1298 C C . VAL A 1 161 ? 1.296 -5.936 18.079 1.00 83.69 161 VAL A C 1
ATOM 1300 O O . VAL A 1 161 ? 2.069 -5.050 17.723 1.00 83.69 161 VAL A O 1
ATOM 1303 N N . GLN A 1 162 ? 1.679 -7.196 18.263 1.00 84.44 162 GLN A N 1
ATOM 1304 C CA . GLN A 1 162 ? 3.053 -7.662 18.062 1.00 84.44 162 GLN A CA 1
ATOM 1305 C C . GLN A 1 162 ? 3.316 -7.957 16.587 1.00 84.44 162 GLN A C 1
ATOM 1307 O O . GLN A 1 162 ? 4.399 -7.703 16.059 1.00 84.44 162 GLN A O 1
ATOM 1312 N N . TRP A 1 163 ? 2.306 -8.476 15.892 1.00 86.25 163 TRP A N 1
ATOM 1313 C CA . TRP A 1 163 ? 2.404 -8.782 14.479 1.00 86.25 163 TRP A CA 1
ATOM 1314 C C . TRP A 1 163 ? 1.029 -8.761 13.816 1.00 86.25 163 TRP A C 1
ATOM 1316 O O . TRP A 1 163 ? -0.000 -8.962 14.442 1.00 86.25 163 TRP A O 1
ATOM 1326 N N . ALA A 1 164 ? 1.025 -8.514 12.516 1.00 87.69 164 ALA A N 1
ATOM 1327 C CA . ALA A 1 164 ? -0.148 -8.647 11.667 1.00 87.69 164 ALA A CA 1
ATOM 1328 C C . ALA A 1 164 ? 0.340 -9.003 10.269 1.00 87.69 164 ALA A C 1
ATOM 1330 O O . ALA A 1 164 ? 1.309 -8.403 9.790 1.00 87.69 164 ALA A O 1
ATOM 1331 N N . GLY A 1 165 ? -0.269 -9.981 9.629 1.00 86.75 165 GLY A N 1
ATOM 1332 C CA . GLY A 1 165 ? 0.192 -10.457 8.338 1.00 86.75 165 GLY A CA 1
ATOM 1333 C C . GLY A 1 165 ? -0.718 -11.527 7.783 1.00 86.75 165 GLY A C 1
ATOM 1334 O O . GLY A 1 165 ? -1.753 -11.838 8.360 1.00 86.75 165 GLY A O 1
ATOM 1335 N N . GLN A 1 166 ? -0.336 -12.068 6.636 1.00 86.00 166 GLN A N 1
ATOM 1336 C CA . GLN A 1 166 ? -1.079 -13.147 6.011 1.00 86.00 166 GLN A CA 1
ATOM 1337 C C . GLN A 1 166 ? -0.409 -14.485 6.301 1.00 86.00 166 GLN A C 1
ATOM 1339 O O . GLN A 1 166 ? 0.816 -14.595 6.233 1.00 86.00 166 GLN A O 1
ATOM 1344 N N . VAL A 1 167 ? -1.230 -15.484 6.601 1.00 86.19 167 VAL A N 1
ATOM 1345 C CA . VAL A 1 167 ? -0.835 -16.874 6.791 1.00 86.19 167 VAL A CA 1
ATOM 1346 C C . VAL A 1 167 ? -1.542 -17.712 5.730 1.00 86.19 167 VAL A C 1
ATOM 1348 O O . VAL A 1 167 ? -2.743 -17.566 5.491 1.00 86.19 167 VAL A O 1
ATOM 1351 N N . GLU A 1 168 ? -0.775 -18.550 5.038 1.00 82.75 168 GLU A N 1
ATOM 1352 C CA . GLU A 1 168 ? -1.303 -19.445 4.010 1.00 82.75 168 GLU A CA 1
ATOM 1353 C C . GLU A 1 168 ? -2.324 -20.412 4.624 1.00 82.75 168 GLU A C 1
ATOM 1355 O O . GLU A 1 168 ? -2.094 -20.962 5.696 1.00 82.75 168 GLU A O 1
ATOM 1360 N N . GLY A 1 169 ? -3.477 -20.575 3.971 1.00 84.94 169 GLY A N 1
ATOM 1361 C CA . GLY A 1 169 ? -4.589 -21.391 4.474 1.00 84.94 169 GLY A CA 1
ATOM 1362 C C . GLY A 1 169 ? -5.469 -20.719 5.538 1.00 84.94 169 GLY A C 1
ATOM 1363 O O . GLY A 1 169 ? -6.646 -21.047 5.614 1.00 84.94 169 GLY A O 1
ATOM 1364 N N . GLU A 1 170 ? -4.951 -19.737 6.281 1.00 83.19 170 GLU A N 1
ATOM 1365 C CA . GLU A 1 170 ? -5.649 -19.126 7.430 1.00 83.19 170 GLU A CA 1
ATOM 1366 C C . GLU A 1 170 ? -6.094 -17.668 7.195 1.00 83.19 170 GLU A C 1
ATOM 1368 O O . GLU A 1 170 ? -6.917 -17.128 7.931 1.00 83.19 170 GLU A O 1
ATOM 1373 N N . GLY A 1 171 ? -5.569 -17.002 6.163 1.00 85.31 171 GLY A N 1
ATOM 1374 C CA . GLY A 1 171 ? -5.943 -15.626 5.824 1.00 85.31 171 GLY A CA 1
ATOM 1375 C C . GLY A 1 171 ? -5.140 -14.570 6.588 1.00 85.31 171 GLY A C 1
ATOM 1376 O O . GLY A 1 171 ? -3.949 -14.745 6.845 1.00 85.31 171 GLY A O 1
ATOM 1377 N N . ILE A 1 172 ? -5.750 -13.414 6.868 1.00 86.75 172 ILE A N 1
ATOM 1378 C CA . ILE A 1 172 ? -5.085 -12.321 7.589 1.00 86.75 172 ILE A CA 1
ATOM 1379 C C . ILE A 1 172 ? -5.173 -12.597 9.087 1.00 86.75 172 ILE A C 1
ATOM 1381 O O . ILE A 1 172 ? -6.263 -12.672 9.638 1.00 86.75 172 ILE A O 1
ATOM 1385 N N . ILE A 1 173 ? -4.022 -12.685 9.750 1.00 88.50 173 ILE A N 1
ATOM 1386 C CA . ILE A 1 173 ? -3.916 -12.904 11.190 1.00 88.50 173 ILE A CA 1
ATOM 1387 C C . ILE A 1 173 ? -3.219 -11.714 11.847 1.00 88.50 173 ILE A C 1
ATOM 1389 O O . ILE A 1 173 ? -2.156 -11.271 11.408 1.00 88.50 173 ILE A O 1
ATOM 1393 N N . ALA A 1 174 ? -3.784 -11.237 12.952 1.00 86.50 174 ALA A N 1
ATOM 1394 C CA . ALA A 1 174 ? -3.123 -10.346 13.894 1.00 86.50 174 ALA A CA 1
ATOM 1395 C C . ALA A 1 174 ? -2.765 -11.093 15.181 1.00 86.50 174 ALA A C 1
ATOM 1397 O O . ALA A 1 174 ? -3.599 -11.781 15.761 1.00 86.50 174 ALA A O 1
ATOM 1398 N N . LEU A 1 175 ? -1.519 -10.942 15.622 1.00 85.19 175 LEU A N 1
ATOM 1399 C CA . LEU A 1 175 ? -0.994 -11.446 16.883 1.00 85.19 175 LEU A CA 1
ATOM 1400 C C . LEU A 1 175 ? -0.764 -10.274 17.829 1.00 85.19 175 LEU A C 1
ATOM 1402 O O . LEU A 1 175 ? -0.090 -9.297 17.484 1.00 85.19 175 LEU A O 1
ATOM 1406 N N . GLY A 1 176 ? -1.258 -10.391 19.051 1.00 84.00 176 GLY A N 1
ATOM 1407 C CA . GLY A 1 176 ? -1.041 -9.366 20.056 1.00 84.00 176 GLY A CA 1
ATOM 1408 C C . GLY A 1 176 ? -1.259 -9.864 21.470 1.00 84.00 176 GLY A C 1
ATOM 1409 O O . GLY A 1 176 ? -1.649 -11.009 21.704 1.00 84.00 176 GLY A O 1
ATOM 1410 N N . THR A 1 177 ? -0.977 -8.973 22.409 1.00 79.81 177 THR A N 1
ATOM 1411 C CA . THR A 1 177 ? -1.217 -9.182 23.834 1.00 79.81 177 THR A CA 1
ATOM 1412 C C . THR A 1 177 ? -2.571 -8.595 24.198 1.00 79.81 177 THR A C 1
ATOM 1414 O O . THR A 1 177 ? -2.984 -7.564 23.659 1.00 79.81 177 THR A O 1
ATOM 1417 N N . LYS A 1 178 ? -3.285 -9.228 25.129 1.00 71.31 178 LYS A N 1
ATOM 1418 C CA . LYS A 1 178 ? -4.569 -8.707 25.613 1.00 71.31 178 LYS A CA 1
ATOM 1419 C C . LYS A 1 178 ? -4.335 -7.442 26.440 1.00 71.31 178 LYS A C 1
ATOM 1421 O O . LYS A 1 178 ? -3.339 -7.335 27.161 1.00 71.31 178 LYS A O 1
ATOM 1426 N N . ALA A 1 179 ? -5.251 -6.480 26.373 1.00 64.75 179 ALA A N 1
ATOM 1427 C CA . ALA A 1 179 ? -5.347 -5.480 27.429 1.00 64.75 179 ALA A CA 1
ATOM 1428 C C . ALA A 1 179 ? -5.677 -6.190 28.745 1.00 64.75 179 ALA A C 1
ATOM 1430 O O . ALA A 1 179 ? -6.611 -6.993 28.798 1.00 64.75 179 ALA A O 1
ATOM 1431 N N . ALA A 1 180 ? -4.876 -5.949 29.786 1.00 57.41 180 ALA A N 1
ATOM 1432 C CA . ALA A 1 180 ? -5.121 -6.495 31.112 1.00 57.41 180 ALA A CA 1
ATOM 1433 C C . ALA A 1 180 ? -6.436 -5.912 31.649 1.00 57.41 180 ALA A C 1
ATOM 1435 O O . ALA A 1 180 ? -6.463 -4.862 32.284 1.00 57.41 180 ALA A O 1
ATOM 1436 N N . GLY A 1 181 ? -7.548 -6.580 31.356 1.00 53.41 181 GLY A N 1
ATOM 1437 C CA . GLY A 1 181 ? -8.779 -6.393 32.095 1.00 53.41 181 GLY A CA 1
ATOM 1438 C C . GLY A 1 181 ? -8.583 -7.049 33.450 1.00 53.41 181 GLY A C 1
ATOM 1439 O O . GLY A 1 181 ? -8.591 -8.276 33.538 1.00 53.41 181 GLY A O 1
ATOM 1440 N N . PHE A 1 182 ? -8.372 -6.254 34.498 1.00 39.16 182 PHE A N 1
ATOM 1441 C CA . PHE A 1 182 ? -8.583 -6.740 35.857 1.00 39.16 182 PHE A CA 1
ATOM 1442 C C . PHE A 1 182 ? -10.003 -7.329 35.9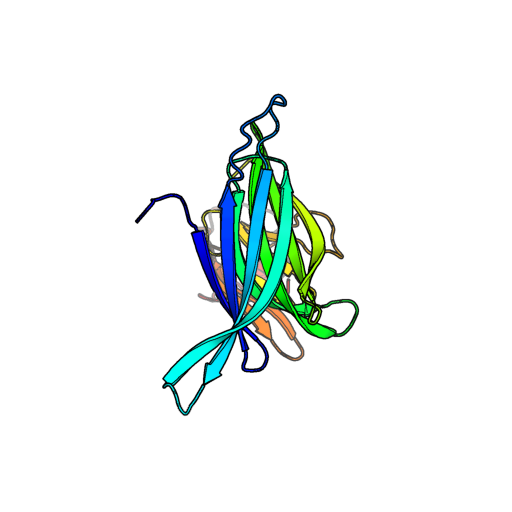30 1.00 39.16 182 PHE A C 1
ATOM 1444 O O . PHE A 1 182 ? -10.941 -6.662 35.485 1.00 39.16 182 PHE A O 1
ATOM 1451 N N . PRO A 1 183 ? -10.204 -8.547 36.463 1.00 44.09 183 PRO A N 1
ATOM 1452 C CA . PRO A 1 183 ? -11.541 -9.043 36.742 1.00 44.09 183 PRO A CA 1
ATOM 1453 C C . PRO A 1 183 ? -12.093 -8.259 37.938 1.00 44.09 183 PRO A C 1
ATOM 1455 O O . PRO A 1 183 ? -11.908 -8.634 39.090 1.00 44.09 183 PRO A O 1
ATOM 1458 N N . GLY A 1 184 ? -12.718 -7.121 37.646 1.00 40.00 184 GLY A N 1
ATOM 1459 C CA . GLY A 1 184 ? -13.509 -6.331 38.579 1.00 40.00 184 GLY A CA 1
ATOM 1460 C C . GLY A 1 184 ? -14.987 -6.414 38.206 1.00 40.00 184 GLY A C 1
ATOM 1461 O O . GLY A 1 184 ? -15.479 -5.615 37.417 1.00 40.00 184 GLY A O 1
ATOM 1462 N N . ASP A 1 185 ? -15.663 -7.416 38.758 1.00 41.41 185 ASP A N 1
ATOM 1463 C CA . ASP A 1 185 ? -17.091 -7.458 39.114 1.00 41.41 185 ASP A CA 1
ATOM 1464 C C . ASP A 1 185 ? -18.236 -7.256 38.113 1.00 41.41 185 ASP A C 1
ATOM 1466 O O . ASP A 1 185 ? -19.378 -7.488 38.508 1.00 41.41 185 ASP A O 1
ATOM 1470 N N . ASN A 1 186 ? -18.033 -6.957 36.832 1.00 43.41 186 ASN A N 1
ATOM 1471 C CA . ASN A 1 186 ? -19.180 -6.891 35.919 1.00 43.41 186 ASN A CA 1
ATOM 1472 C C . ASN A 1 186 ? -19.295 -8.119 35.018 1.00 43.41 186 ASN A C 1
ATOM 1474 O O . ASN A 1 186 ? -18.524 -8.312 34.081 1.00 43.41 186 ASN A O 1
ATOM 1478 N N . LYS A 1 187 ? -20.352 -8.906 35.280 1.00 45.94 187 LYS A N 1
ATOM 1479 C CA . LYS A 1 187 ? -21.004 -9.856 34.361 1.00 45.94 187 LYS A CA 1
ATOM 1480 C C . LYS A 1 187 ? -21.563 -9.125 33.126 1.00 45.94 187 LYS A C 1
ATOM 1482 O O . LYS A 1 187 ? -22.747 -9.227 32.815 1.00 45.94 187 LYS A O 1
A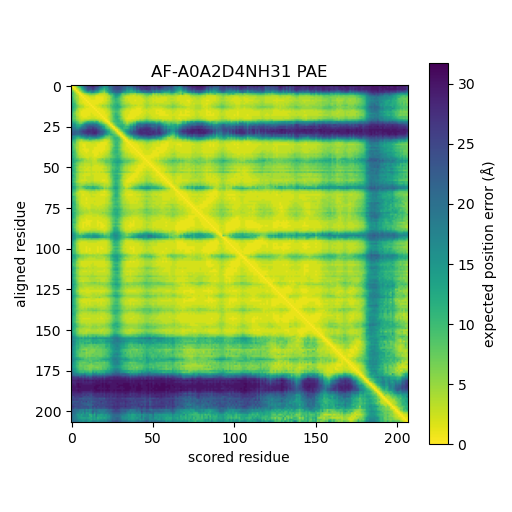TOM 1487 N N . GLN A 1 188 ? -20.740 -8.340 32.442 1.00 50.09 188 GLN A N 1
ATOM 1488 C CA . GLN A 1 188 ? -21.050 -7.861 31.107 1.00 50.09 188 GLN A CA 1
ATOM 1489 C C . GLN A 1 188 ? -20.837 -9.047 30.162 1.00 50.09 188 GLN A C 1
ATOM 1491 O O . GLN A 1 188 ? -19.887 -9.805 30.340 1.00 50.09 188 GLN A O 1
ATOM 1496 N N . ASN A 1 189 ? -21.745 -9.233 29.206 1.00 47.34 189 ASN A N 1
ATOM 1497 C CA . ASN A 1 189 ? -21.719 -10.302 28.209 1.00 47.34 189 ASN A CA 1
ATOM 1498 C C . ASN A 1 189 ? -20.386 -10.319 27.442 1.00 47.34 189 ASN A C 1
ATOM 1500 O O . ASN A 1 189 ? -20.273 -9.704 26.384 1.00 47.34 189 ASN A O 1
ATOM 1504 N N . ASN A 1 190 ? -19.381 -11.010 27.978 1.00 50.12 190 ASN A N 1
ATOM 1505 C CA . ASN A 1 190 ? -18.138 -11.274 27.271 1.00 50.12 190 ASN A CA 1
ATOM 1506 C C . ASN A 1 190 ? -18.504 -12.052 26.009 1.00 50.12 190 ASN A C 1
ATOM 1508 O O . ASN A 1 190 ? -19.242 -13.043 26.089 1.00 50.12 190 ASN A O 1
ATOM 1512 N N . ALA A 1 191 ? -18.023 -11.604 24.849 1.00 57.69 191 ALA A N 1
ATOM 1513 C CA . ALA A 1 191 ? -18.213 -12.369 23.629 1.00 57.69 191 ALA A CA 1
ATOM 1514 C C . ALA A 1 191 ? -17.614 -13.768 23.844 1.00 57.69 191 ALA A C 1
ATOM 1516 O O . ALA A 1 191 ? -16.605 -13.923 24.534 1.00 57.69 191 ALA A O 1
ATOM 1517 N N . THR A 1 192 ? -18.214 -14.811 23.271 1.00 57.62 192 THR A N 1
ATOM 1518 C CA . THR A 1 192 ? -17.719 -16.195 23.404 1.00 57.62 192 THR A CA 1
ATOM 1519 C C . THR A 1 192 ? -16.246 -16.330 22.998 1.00 57.62 192 THR A C 1
ATOM 1521 O O . THR A 1 192 ? -15.525 -17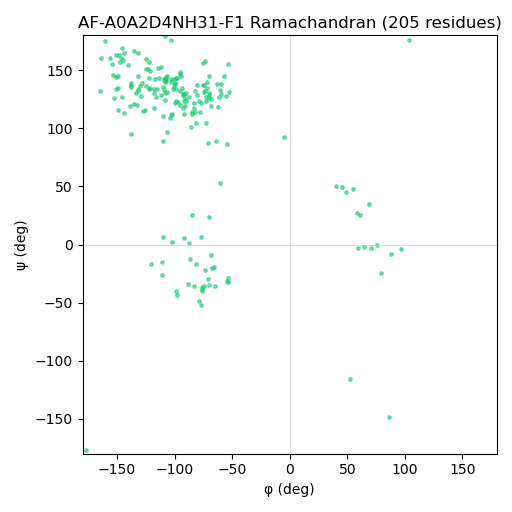.146 23.566 1.00 57.62 192 THR A O 1
ATOM 1524 N N . SER A 1 193 ? -15.775 -15.480 22.081 1.00 56.28 193 SER A N 1
ATOM 1525 C CA . SER A 1 193 ? -14.366 -15.348 21.697 1.00 56.28 193 SER A CA 1
ATOM 1526 C C . SER A 1 193 ? -13.457 -14.845 22.825 1.00 56.28 193 SER A C 1
ATOM 1528 O O . SER A 1 193 ? -12.328 -15.311 22.940 1.00 56.28 193 SER A O 1
ATOM 1530 N N . ASP A 1 194 ? -13.930 -13.945 23.692 1.00 56.75 194 ASP A N 1
ATOM 1531 C CA . ASP A 1 194 ? -13.133 -13.386 24.794 1.00 56.75 194 ASP A CA 1
ATOM 1532 C C . ASP A 1 194 ? -12.871 -14.412 25.900 1.00 56.75 194 ASP A C 1
ATOM 1534 O O . ASP A 1 194 ? -11.841 -14.347 26.576 1.00 56.75 194 ASP A O 1
ATOM 1538 N N . LEU A 1 195 ? -13.798 -15.362 26.071 1.00 60.31 195 LEU A N 1
ATOM 1539 C CA . LEU A 1 195 ? -13.678 -16.478 27.011 1.00 60.31 195 LEU A CA 1
ATOM 1540 C C . LEU A 1 195 ? -12.698 -17.546 26.509 1.00 60.31 195 LEU A C 1
ATOM 1542 O O . LEU A 1 195 ? -11.967 -18.119 27.312 1.00 60.31 195 LEU A O 1
ATOM 1546 N N . ALA A 1 196 ? -12.643 -17.791 25.195 1.00 59.53 196 ALA A N 1
ATOM 1547 C CA . ALA A 1 196 ? -11.766 -18.801 24.594 1.00 59.53 196 ALA A CA 1
ATOM 1548 C C . ALA A 1 196 ? -10.265 -18.459 24.696 1.00 59.53 196 ALA A C 1
ATOM 1550 O O . ALA A 1 196 ? -9.418 -19.339 24.586 1.00 59.53 196 ALA A O 1
ATOM 1551 N N . ILE A 1 197 ? -9.936 -17.183 24.913 1.00 57.75 197 ILE A N 1
ATOM 1552 C CA . ILE A 1 197 ? -8.564 -16.650 24.929 1.00 57.75 197 ILE A CA 1
ATOM 1553 C C . ILE A 1 197 ? -8.065 -16.433 26.379 1.00 57.75 197 ILE A C 1
ATOM 1555 O O . ILE A 1 197 ? -6.961 -15.946 26.627 1.00 57.75 197 ILE A O 1
ATOM 1559 N N . TRP A 1 198 ? -8.870 -16.785 27.383 1.00 55.84 198 TRP A N 1
ATOM 1560 C CA . TRP A 1 198 ? -8.566 -16.499 28.783 1.00 55.84 198 TRP A CA 1
ATOM 1561 C C . TRP A 1 198 ? -7.387 -17.343 29.306 1.00 55.84 198 TRP A C 1
ATOM 1563 O O . TRP A 1 198 ? -7.399 -18.565 29.200 1.00 55.84 198 TRP A O 1
ATOM 1573 N N . GLY A 1 199 ? -6.367 -16.684 29.875 1.00 59.22 199 GLY A N 1
ATOM 1574 C CA . GLY A 1 199 ? -5.156 -17.328 30.412 1.00 59.22 199 GLY A CA 1
ATOM 1575 C C . GLY A 1 199 ? -3.941 -17.355 29.474 1.00 59.22 199 GLY A C 1
ATOM 1576 O O . GLY A 1 199 ? -2.868 -17.771 29.903 1.00 59.22 199 GLY A O 1
ATOM 1577 N N . TYR A 1 200 ? -4.072 -16.880 28.232 1.00 64.94 200 TYR A N 1
ATOM 1578 C CA . TYR A 1 200 ? -2.964 -16.801 27.275 1.00 64.94 200 TYR A CA 1
ATOM 1579 C C . TYR A 1 200 ? -2.363 -15.389 27.217 1.00 64.94 200 TYR A C 1
ATOM 1581 O O . TYR A 1 200 ? -3.085 -14.396 27.126 1.00 64.94 200 TYR A O 1
ATOM 1589 N N . GLU A 1 201 ? -1.031 -15.295 27.242 1.00 63.66 201 GLU A N 1
ATOM 1590 C CA . GLU A 1 201 ? -0.303 -14.015 27.160 1.00 63.66 201 GLU A CA 1
ATOM 1591 C C . GLU A 1 201 ? -0.394 -13.378 25.764 1.00 63.66 201 GLU A C 1
ATOM 1593 O O . GLU A 1 201 ? -0.500 -12.157 25.628 1.00 63.66 201 GLU A O 1
ATOM 1598 N N . CYS A 1 202 ? -0.412 -14.220 24.730 1.00 68.81 202 CYS A N 1
ATOM 1599 C CA . CYS A 1 202 ? -0.485 -13.844 23.323 1.00 68.81 202 CYS A CA 1
ATOM 1600 C C . CYS A 1 202 ? -1.556 -14.675 22.621 1.00 68.81 202 CYS A C 1
ATOM 1602 O O . CYS A 1 202 ? -1.720 -15.859 22.914 1.00 68.81 202 CYS A O 1
ATOM 1604 N N . PHE A 1 203 ? -2.249 -14.075 21.655 1.00 73.19 203 PHE A N 1
ATOM 1605 C CA . PHE A 1 203 ? -3.272 -14.771 20.879 1.00 73.19 203 PHE A CA 1
ATOM 1606 C C . PHE A 1 203 ? -3.367 -14.238 19.445 1.00 73.19 203 PHE A C 1
ATOM 1608 O O . PHE A 1 203 ? -2.864 -13.154 19.136 1.00 73.19 203 PHE A O 1
ATOM 1615 N N . ALA A 1 204 ? -4.007 -15.029 18.581 1.00 75.62 204 ALA A N 1
ATOM 1616 C CA . ALA A 1 204 ? -4.201 -14.755 17.163 1.00 75.62 204 ALA A CA 1
ATOM 1617 C C . ALA A 1 204 ? -5.664 -14.391 16.868 1.00 75.62 204 ALA A C 1
ATOM 1619 O O . ALA A 1 204 ? -6.577 -14.998 17.423 1.00 75.62 204 ALA A O 1
ATOM 1620 N N . TYR A 1 205 ? -5.884 -13.424 15.980 1.00 75.44 205 TYR A N 1
ATOM 1621 C CA . TYR A 1 205 ? -7.205 -13.026 15.497 1.00 75.44 205 TYR A CA 1
ATOM 1622 C C . TYR A 1 205 ? -7.230 -12.993 13.967 1.00 75.44 205 TYR A C 1
ATOM 1624 O O . TYR A 1 205 ? -6.377 -12.341 13.364 1.00 75.44 205 TYR A O 1
ATOM 1632 N N . GLY A 1 206 ? -8.203 -13.681 13.363 1.00 77.44 206 GLY A N 1
ATOM 1633 C CA . GLY A 1 206 ? -8.476 -13.616 11.927 1.00 77.44 206 GLY A CA 1
ATOM 1634 C C . GLY A 1 206 ? -9.257 -12.348 11.581 1.00 77.44 206 GLY A C 1
ATOM 1635 O O . GLY A 1 206 ? -10.316 -12.125 12.166 1.00 77.44 206 GLY A O 1
ATOM 1636 N N . VAL A 1 207 ? -8.716 -11.526 10.677 1.00 66.88 207 VAL A N 1
ATOM 1637 C CA . VAL A 1 207 ? -9.289 -10.236 10.239 1.00 66.88 207 VAL A CA 1
ATOM 1638 C C . VAL A 1 207 ? -10.148 -10.411 8.996 1.00 66.88 207 VAL A C 1
ATOM 1640 O O . VAL A 1 207 ? -9.651 -11.033 8.029 1.00 66.88 207 VAL A O 1
#

Sequence (207 aa):
MSMDQQEKLLSYNGILLLFQLSRGNNSQSDDITNSTLHVKRMTFDNGTKLFNEVSTGSFCIYGEDIEIIHCSNTSDFRTGILHPYILLKKKKKKKIKYILLLFHTHNKFELVLQFKLDYAIKEPVKILAGPTIIWYYEGHLLHISPQTGTVLCAPIQFSSVQWAGQVEGEGIIALGTKAAGFPGDNKQNNATSDLAIWGYECFAYGV

Nearest PDB structures (foldseek):
  7kzt-assembly1_B  TM=9.281E-01  e=5.583E-16  Homo sapiens
  7kzp-assembly1_O  TM=8.929E-01  e=2.877E-15  Homo sapiens
  7kzv-assembly1_O  TM=8.957E-01  e=3.028E-15  Homo sapiens